Protein AF-A0A9D2CYJ9-F1 (afdb_monomer)

pLDDT: mean 81.76, std 10.88, range [33.53, 93.81]

Secondary structure (DSSP, 8-state):
--------S-HHHHHHHHHHHHHHHHHHHHHHHHHHHHHS-HHHHHHHHHHHHHHHHHHHHHHHHHHHHHHHHHHHHH-TT--EEEE-TTS-EEEESS-HHHHHHHHHHHHHSPPPPSS--HHHHHHHHHHHHHHHHHHHTT--EEEE-S--HHHHTT--SSEEEE-HHHHHHTHHHHHHSHHHHHSEEEE-S-----

Foldseek 3Di:
DPLPDADPDALVRVLVVLVVVLVVLLVVLVVVLVVCVVPHDPVSSVVSVVVSVVSNVVSVVVSVVSVCLNVVLLCLLPDVLQQEWEQDLQRKIKTWSDDPVLVLVLVVQLVVQDDADPDDDPVSVVVNVVSNVVSCCVRRVPTDMDIDGRGHLVSLLSRANHEYEYEPVSCVSCVCSCVVGNNVVRYNYDYDDDPPDD

Radius of gyration: 22.7 Å; Cα contacts (8 Å, |Δi|>4): 222; chains: 1; bounding box: 61×43×62 Å

Structure (mmCIF, N/CA/C/O backbone):
data_AF-A0A9D2CYJ9-F1
#
_entry.id   AF-A0A9D2CYJ9-F1
#
loop_
_atom_site.group_PDB
_atom_site.id
_atom_site.type_symbol
_atom_site.label_atom_id
_atom_site.label_alt_id
_atom_site.label_comp_id
_atom_site.label_asym_id
_atom_site.label_entity_id
_atom_site.label_seq_id
_atom_site.pdbx_PDB_ins_code
_atom_site.Cartn_x
_atom_site.Cartn_y
_atom_site.Cartn_z
_atom_site.occupancy
_atom_site.B_iso_or_equiv
_atom_site.auth_seq_id
_atom_site.auth_comp_id
_atom_site.auth_asym_id
_atom_site.auth_atom_id
_atom_site.pdbx_PDB_model_num
ATOM 1 N N . MET A 1 1 ? -20.423 12.978 -2.085 1.00 38.59 1 MET A N 1
ATOM 2 C CA . MET A 1 1 ? -19.357 11.951 -2.107 1.00 38.59 1 MET A CA 1
ATOM 3 C C . MET A 1 1 ? -19.210 11.429 -3.527 1.00 38.59 1 MET A C 1
ATOM 5 O O . MET A 1 1 ? -20.099 10.743 -4.011 1.00 38.59 1 MET A O 1
ATOM 9 N N . THR A 1 2 ? -18.149 11.803 -4.238 1.00 40.62 2 THR A N 1
ATOM 10 C CA . THR A 1 2 ? -17.848 11.219 -5.552 1.00 40.62 2 THR A CA 1
ATOM 11 C C . THR A 1 2 ? -17.360 9.793 -5.337 1.00 40.62 2 THR A C 1
ATOM 13 O O . THR A 1 2 ? -16.316 9.612 -4.714 1.00 40.62 2 THR A O 1
ATOM 16 N N . ALA A 1 3 ? -18.105 8.793 -5.816 1.00 45.94 3 ALA A N 1
ATOM 17 C CA . ALA A 1 3 ? -17.636 7.412 -5.850 1.00 45.94 3 ALA A CA 1
ATOM 18 C C . ALA A 1 3 ? -16.268 7.390 -6.548 1.00 45.94 3 ALA A C 1
ATOM 20 O O . ALA A 1 3 ? -16.167 7.689 -7.742 1.00 45.94 3 ALA A O 1
ATOM 21 N N . ALA A 1 4 ? -15.203 7.140 -5.785 1.00 55.19 4 ALA A N 1
ATOM 22 C CA . ALA A 1 4 ? -13.858 7.125 -6.328 1.00 55.19 4 ALA A CA 1
ATOM 23 C C . ALA A 1 4 ? -13.798 6.070 -7.436 1.00 55.19 4 ALA A C 1
ATOM 25 O O . ALA A 1 4 ? -14.285 4.948 -7.282 1.00 55.19 4 ALA A O 1
ATOM 26 N N . LYS A 1 5 ? -13.229 6.447 -8.585 1.00 59.53 5 LYS A N 1
ATOM 27 C CA . LYS A 1 5 ? -13.109 5.564 -9.745 1.00 59.53 5 LYS A CA 1
ATOM 28 C C . LYS A 1 5 ? -12.318 4.324 -9.330 1.00 59.53 5 LYS A C 1
ATOM 30 O O . LYS A 1 5 ? -11.107 4.402 -9.134 1.00 59.53 5 LYS A O 1
ATOM 35 N N . GLN A 1 6 ? -13.007 3.193 -9.190 1.00 64.25 6 GLN A N 1
ATOM 36 C CA . GLN A 1 6 ? -12.377 1.930 -8.821 1.00 64.25 6 GLN A CA 1
ATOM 37 C C . GLN A 1 6 ? -11.256 1.605 -9.806 1.00 64.25 6 GLN A C 1
ATOM 39 O O . GLN A 1 6 ? -11.443 1.653 -11.030 1.00 64.25 6 GLN A O 1
ATOM 44 N N . LYS A 1 7 ? -10.083 1.250 -9.275 1.00 68.00 7 LYS A N 1
ATOM 45 C CA . LYS A 1 7 ? -8.999 0.755 -10.116 1.00 68.00 7 LYS A CA 1
ATOM 46 C C . LYS A 1 7 ? -9.423 -0.559 -10.761 1.00 68.00 7 LYS A C 1
ATOM 48 O O . LYS A 1 7 ? -9.825 -1.500 -10.082 1.00 68.00 7 LYS A O 1
ATOM 53 N N . LYS A 1 8 ? -9.313 -0.610 -12.089 1.00 69.38 8 LYS A N 1
ATOM 54 C CA . LYS A 1 8 ? -9.651 -1.790 -12.897 1.00 69.38 8 LYS A CA 1
ATOM 55 C C . LYS A 1 8 ? -8.496 -2.789 -13.003 1.00 69.38 8 LYS A C 1
ATOM 57 O O . LYS A 1 8 ? -8.730 -3.963 -13.278 1.00 69.38 8 LYS A O 1
ATOM 62 N N . HIS A 1 9 ? -7.265 -2.330 -12.792 1.00 77.00 9 HIS A N 1
ATOM 63 C CA . HIS A 1 9 ? -6.052 -3.114 -12.996 1.00 77.00 9 HIS A CA 1
ATOM 64 C C . HIS A 1 9 ? -5.444 -3.553 -11.663 1.00 77.00 9 HIS A C 1
ATOM 66 O O . HIS A 1 9 ? -5.452 -2.795 -10.697 1.00 77.00 9 HIS A O 1
ATOM 72 N N . THR A 1 10 ? -4.929 -4.784 -11.622 1.00 80.38 10 THR A N 1
ATOM 73 C CA . THR A 1 10 ? -4.190 -5.311 -10.468 1.00 80.38 10 THR A CA 1
ATOM 74 C C . THR A 1 10 ? -2.796 -4.722 -10.388 1.00 80.38 10 THR A C 1
ATOM 76 O O . THR A 1 10 ? -2.196 -4.435 -11.422 1.00 80.38 10 THR A O 1
ATOM 79 N N . LEU A 1 11 ? -2.217 -4.668 -9.189 1.00 80.00 11 LEU A N 1
ATOM 80 C CA . LEU A 1 11 ? -0.802 -4.334 -9.002 1.00 80.00 11 LEU A CA 1
ATOM 81 C C . LEU A 1 11 ? 0.113 -5.263 -9.819 1.00 80.00 11 LEU A C 1
ATOM 83 O O . LEU A 1 11 ? 1.134 -4.824 -10.341 1.00 80.00 11 LEU A O 1
ATOM 87 N N . ARG A 1 12 ? -0.254 -6.545 -9.981 1.00 79.31 12 ARG A N 1
ATOM 88 C CA . ARG A 1 12 ? 0.440 -7.479 -10.893 1.00 79.31 12 ARG A CA 1
ATOM 89 C C . ARG A 1 12 ? 0.377 -7.033 -12.352 1.00 79.31 12 ARG A C 1
ATOM 91 O O . ARG A 1 12 ? 1.391 -7.109 -13.041 1.00 79.31 12 ARG A O 1
ATOM 98 N N . PHE A 1 13 ? -0.793 -6.604 -12.822 1.00 82.81 13 PHE A N 1
ATOM 99 C CA . PHE A 1 13 ? -0.952 -6.111 -14.185 1.00 82.81 13 PHE A CA 1
ATOM 100 C C . PHE A 1 13 ? -0.196 -4.798 -14.381 1.00 82.81 13 PHE A C 1
ATOM 102 O O . PHE A 1 13 ? 0.567 -4.694 -15.331 1.00 82.81 13 PHE A O 1
ATOM 109 N N . GLU A 1 14 ? -0.345 -3.838 -13.465 1.00 81.38 14 GLU A N 1
ATOM 110 C CA . GLU A 1 14 ? 0.368 -2.556 -13.496 1.00 81.38 14 GLU A CA 1
ATOM 111 C C . GLU A 1 14 ? 1.886 -2.784 -13.503 1.00 81.38 14 GLU A C 1
ATOM 113 O O . GLU A 1 14 ? 2.581 -2.227 -14.348 1.00 81.38 14 GLU A O 1
ATOM 118 N N . LYS A 1 15 ? 2.395 -3.701 -12.669 1.00 80.56 15 LYS A N 1
ATOM 119 C CA . LYS A 1 15 ? 3.803 -4.128 -12.688 1.00 80.56 15 LYS A CA 1
ATOM 120 C C . LYS A 1 15 ? 4.238 -4.616 -14.072 1.00 80.56 15 LYS A C 1
ATOM 122 O O . LYS A 1 15 ? 5.264 -4.175 -14.583 1.00 80.56 15 LYS A O 1
ATOM 127 N N . ASN A 1 16 ? 3.486 -5.541 -14.667 1.00 81.69 16 ASN A N 1
ATOM 128 C CA . ASN A 1 16 ? 3.846 -6.127 -15.958 1.00 81.69 16 ASN A CA 1
ATOM 129 C C . ASN A 1 16 ? 3.737 -5.099 -17.093 1.00 81.69 16 ASN A C 1
ATOM 131 O O . ASN A 1 16 ? 4.618 -5.044 -17.944 1.00 81.69 16 ASN A O 1
ATOM 135 N N . ALA A 1 17 ? 2.701 -4.259 -17.080 1.00 83.62 17 ALA A N 1
ATOM 136 C CA . ALA A 1 17 ? 2.483 -3.210 -18.068 1.00 83.62 17 ALA A CA 1
ATOM 137 C C . ALA A 1 17 ? 3.574 -2.134 -18.001 1.00 83.62 17 ALA A C 1
ATOM 139 O O . ALA A 1 17 ? 4.134 -1.781 -19.034 1.00 83.62 17 ALA A O 1
ATOM 140 N N . VAL A 1 18 ? 3.933 -1.663 -16.800 1.00 83.81 18 VAL A N 1
ATOM 141 C CA . VAL A 1 18 ? 5.036 -0.707 -16.608 1.00 83.81 18 VAL A CA 1
ATOM 142 C C . VAL A 1 18 ? 6.358 -1.332 -17.041 1.00 83.81 18 VAL A C 1
ATOM 144 O O . VAL A 1 18 ? 7.110 -0.699 -17.772 1.00 83.81 18 VAL A O 1
ATOM 147 N N . SER A 1 19 ? 6.629 -2.587 -16.669 1.00 81.38 19 SER A N 1
ATOM 148 C CA . SER A 1 19 ? 7.846 -3.284 -17.101 1.00 81.38 19 SER A CA 1
ATOM 149 C C . SER A 1 19 ? 7.924 -3.426 -18.625 1.00 81.38 19 SER A C 1
ATOM 151 O O . SER A 1 19 ? 8.988 -3.203 -19.199 1.00 81.38 19 SER A O 1
ATOM 153 N N . ALA A 1 20 ? 6.816 -3.777 -19.282 1.00 85.19 20 ALA A N 1
ATOM 154 C CA . ALA A 1 20 ? 6.749 -3.903 -20.735 1.00 85.19 20 ALA A CA 1
ATOM 155 C C . ALA A 1 20 ? 6.905 -2.545 -21.433 1.00 85.19 20 ALA A C 1
ATOM 157 O O . ALA A 1 20 ? 7.635 -2.436 -22.414 1.00 85.19 20 ALA A O 1
ATOM 158 N N . LEU A 1 21 ? 6.270 -1.498 -20.899 1.00 85.94 21 LEU A N 1
ATOM 159 C CA . LEU A 1 21 ? 6.387 -0.139 -21.420 1.00 85.94 21 LEU A CA 1
ATOM 160 C C . LEU A 1 21 ? 7.815 0.389 -21.275 1.00 85.94 21 LEU A C 1
ATOM 162 O O . LEU A 1 21 ? 8.348 0.957 -22.223 1.00 85.94 21 LEU A O 1
ATOM 166 N N . CYS A 1 22 ? 8.467 0.142 -20.136 1.00 84.50 22 CYS A N 1
ATOM 167 C CA . CYS A 1 22 ? 9.884 0.441 -19.976 1.00 84.50 22 CYS A CA 1
ATOM 168 C C . CYS A 1 22 ? 10.706 -0.309 -21.029 1.00 84.50 22 CYS A C 1
ATOM 170 O O . CYS A 1 22 ? 11.434 0.341 -21.768 1.00 84.50 22 CYS A O 1
ATOM 172 N N . ALA A 1 23 ? 10.541 -1.628 -21.176 1.00 82.81 23 ALA A N 1
ATOM 173 C CA . ALA A 1 23 ? 11.276 -2.412 -22.174 1.00 82.81 23 ALA A CA 1
ATOM 174 C C . ALA A 1 23 ? 11.101 -1.878 -23.610 1.00 82.81 23 ALA A C 1
ATOM 176 O O . ALA A 1 23 ? 12.073 -1.789 -24.357 1.00 82.81 23 ALA A O 1
ATOM 177 N N . LEU A 1 24 ? 9.890 -1.455 -23.979 1.00 87.50 24 LEU A N 1
ATOM 178 C CA . LEU A 1 24 ? 9.625 -0.833 -25.277 1.00 87.50 24 LEU A CA 1
ATOM 179 C C . LEU A 1 24 ? 10.382 0.493 -25.443 1.00 87.50 24 LEU A C 1
ATOM 181 O O . LEU A 1 24 ? 11.020 0.713 -26.470 1.00 87.50 24 LEU A O 1
ATOM 185 N N . VAL A 1 25 ? 10.351 1.360 -24.426 1.00 85.06 25 VAL A N 1
ATOM 186 C CA . VAL A 1 25 ? 11.102 2.625 -24.425 1.00 85.06 25 VAL A CA 1
ATOM 187 C C . VAL A 1 25 ? 12.605 2.358 -24.544 1.00 85.06 25 VAL A C 1
ATOM 189 O O . VAL A 1 25 ? 13.271 3.000 -25.353 1.00 85.06 25 VAL A O 1
ATOM 192 N N . PHE A 1 26 ? 13.129 1.366 -23.818 1.00 82.25 26 PHE A N 1
ATOM 193 C CA . PHE A 1 26 ? 14.522 0.927 -23.935 1.00 82.25 26 PHE A CA 1
ATOM 194 C C . PHE A 1 26 ? 14.887 0.567 -25.381 1.00 82.25 26 PHE A C 1
ATOM 196 O O . PHE A 1 26 ? 15.901 1.045 -25.886 1.00 82.25 26 PHE A O 1
ATOM 203 N N . LEU A 1 27 ? 14.055 -0.228 -26.063 1.00 84.94 27 LEU A N 1
ATOM 204 C CA . LEU A 1 27 ? 14.299 -0.637 -27.451 1.00 84.94 27 LEU A CA 1
ATOM 205 C C . LEU A 1 27 ? 14.300 0.552 -28.420 1.00 84.94 27 LEU A C 1
ATOM 207 O O . LEU A 1 27 ? 15.175 0.634 -29.281 1.00 84.94 27 LEU A O 1
ATOM 211 N N . ILE A 1 28 ? 13.363 1.490 -28.258 1.00 85.44 28 ILE A N 1
ATOM 212 C CA . ILE A 1 28 ? 13.275 2.687 -29.107 1.00 85.44 28 ILE A CA 1
ATOM 213 C C . ILE A 1 28 ? 14.529 3.553 -28.948 1.00 85.44 28 ILE A C 1
ATOM 215 O O . ILE A 1 28 ? 15.138 3.937 -29.945 1.00 85.44 28 ILE A O 1
ATOM 219 N N . PHE A 1 29 ? 14.950 3.834 -27.711 1.00 81.38 29 PHE A N 1
ATOM 220 C CA . PHE A 1 29 ? 16.126 4.673 -27.463 1.00 81.38 29 PHE A CA 1
ATOM 221 C C . PHE A 1 29 ? 17.440 3.977 -27.822 1.00 81.38 29 PHE A C 1
ATOM 223 O O . PHE A 1 29 ? 18.350 4.638 -28.316 1.00 81.38 29 PHE A O 1
ATOM 230 N N . ALA A 1 30 ? 17.536 2.657 -27.649 1.00 78.75 30 ALA A N 1
ATOM 231 C CA . ALA A 1 30 ? 18.678 1.887 -28.132 1.00 78.75 30 ALA A CA 1
ATOM 232 C C . ALA A 1 30 ? 18.789 1.958 -29.666 1.00 78.75 30 ALA A C 1
ATOM 234 O O . ALA A 1 30 ? 19.865 2.241 -30.190 1.00 78.75 30 ALA A O 1
ATOM 235 N N . GLY A 1 31 ? 17.673 1.789 -30.386 1.00 79.44 31 GLY A N 1
ATOM 236 C CA . GLY A 1 31 ? 17.633 1.940 -31.843 1.00 79.44 31 GLY A CA 1
ATOM 237 C C . GLY A 1 31 ? 17.981 3.359 -32.304 1.00 79.44 31 GLY A C 1
ATOM 238 O O . GLY A 1 31 ? 18.799 3.533 -33.206 1.00 79.44 31 GLY A O 1
ATOM 239 N N . ALA A 1 32 ? 17.423 4.377 -31.642 1.00 79.19 32 ALA A N 1
ATOM 240 C CA . ALA A 1 32 ? 17.705 5.782 -31.938 1.00 79.19 32 ALA A CA 1
ATOM 241 C C . ALA A 1 32 ? 19.171 6.157 -31.672 1.00 79.19 32 ALA A C 1
ATOM 243 O O . ALA A 1 32 ? 19.759 6.905 -32.451 1.00 79.19 32 ALA A O 1
ATOM 244 N N . ALA A 1 33 ? 19.782 5.617 -30.614 1.00 74.81 33 ALA A N 1
ATOM 245 C CA . ALA A 1 33 ? 21.195 5.830 -30.324 1.00 74.81 33 ALA A CA 1
ATOM 246 C C . ALA A 1 33 ? 22.086 5.224 -31.421 1.00 74.81 33 ALA A C 1
ATOM 248 O O . ALA A 1 33 ? 22.957 5.918 -31.940 1.00 74.81 33 ALA A O 1
ATOM 249 N N . VAL A 1 34 ? 21.842 3.975 -31.834 1.00 79.62 34 VAL A N 1
ATOM 250 C CA . VAL A 1 34 ? 22.619 3.326 -32.909 1.00 79.62 34 VAL A CA 1
ATOM 251 C C . VAL A 1 34 ? 22.470 4.078 -34.234 1.00 79.62 34 VAL A C 1
ATOM 253 O O . VAL A 1 34 ? 23.468 4.367 -34.891 1.00 79.62 34 VAL A O 1
ATOM 256 N N . ALA A 1 35 ? 21.246 4.468 -34.602 1.00 78.12 35 ALA A N 1
ATOM 257 C CA . ALA A 1 35 ? 21.004 5.267 -35.802 1.00 78.12 35 ALA A CA 1
ATOM 258 C C . ALA A 1 35 ? 21.675 6.652 -35.727 1.00 78.12 35 ALA A C 1
ATOM 260 O O . ALA A 1 35 ? 22.255 7.109 -36.709 1.00 78.12 35 ALA A O 1
ATOM 261 N N . GLY A 1 36 ? 21.647 7.299 -34.558 1.00 71.88 36 GLY A N 1
ATOM 262 C CA . GLY A 1 36 ? 22.282 8.597 -34.330 1.00 71.88 36 GLY A CA 1
ATOM 263 C C . GLY A 1 36 ? 23.801 8.559 -34.500 1.00 71.88 36 GLY A C 1
ATOM 264 O O . GLY A 1 36 ? 24.361 9.464 -35.107 1.00 71.88 36 GLY A O 1
ATOM 265 N N . TRP A 1 37 ? 24.465 7.495 -34.041 1.00 75.06 37 TRP A N 1
ATOM 266 C CA . TRP A 1 37 ? 25.908 7.317 -34.251 1.00 75.06 37 TRP A CA 1
ATOM 267 C C . TRP A 1 37 ? 26.278 6.973 -35.696 1.00 75.06 37 TRP A C 1
ATOM 269 O O . TRP A 1 37 ? 27.367 7.326 -36.137 1.00 75.06 37 TRP A O 1
ATOM 279 N N . LEU A 1 38 ? 25.388 6.306 -36.435 1.00 77.06 38 LEU A N 1
ATOM 280 C CA . LEU A 1 38 ? 25.619 5.957 -37.839 1.00 77.06 38 LEU A CA 1
ATOM 281 C C . LEU A 1 38 ? 25.339 7.117 -38.808 1.00 77.06 38 LEU A C 1
ATOM 283 O O . LEU A 1 38 ? 25.929 7.150 -39.884 1.00 77.06 38 LEU A O 1
ATOM 287 N N . ALA A 1 39 ? 24.444 8.045 -38.455 1.00 73.00 39 ALA A N 1
ATOM 288 C CA . ALA A 1 39 ? 23.927 9.050 -39.387 1.00 73.00 39 ALA A CA 1
ATOM 289 C C . ALA A 1 39 ? 24.209 10.514 -39.004 1.00 73.00 39 ALA A C 1
ATOM 291 O O . ALA A 1 39 ? 24.002 11.390 -39.845 1.00 73.00 39 ALA A O 1
ATOM 292 N N . ALA A 1 40 ? 24.647 10.816 -37.774 1.00 67.88 40 ALA A N 1
ATOM 293 C CA . ALA A 1 40 ? 24.781 12.196 -37.300 1.00 67.88 40 ALA A CA 1
ATOM 294 C C . ALA A 1 40 ? 26.228 12.593 -36.928 1.00 67.88 40 ALA A C 1
ATOM 296 O O . ALA A 1 40 ? 27.016 11.758 -36.483 1.00 67.88 40 ALA A O 1
ATOM 297 N N . PRO A 1 41 ? 26.583 13.889 -37.045 1.00 72.38 41 PRO A N 1
ATOM 298 C CA . PRO A 1 41 ? 27.837 14.440 -36.532 1.00 72.38 41 PRO A CA 1
ATOM 299 C C . PRO A 1 41 ? 28.018 14.180 -35.030 1.00 72.38 41 PRO A C 1
ATOM 301 O O . PRO A 1 41 ? 27.054 14.220 -34.261 1.00 72.38 41 PRO A O 1
ATOM 304 N N . PHE A 1 42 ? 29.272 14.010 -34.601 1.00 70.81 42 PHE A N 1
ATOM 305 C CA . PHE A 1 42 ? 29.661 13.646 -33.229 1.00 70.81 42 PHE A CA 1
ATOM 306 C C . PHE A 1 42 ? 28.921 14.400 -32.094 1.00 70.81 42 PHE A C 1
ATOM 308 O O . PHE A 1 42 ? 28.480 13.739 -31.152 1.00 70.81 42 PHE A O 1
ATOM 315 N N . PRO A 1 43 ? 28.687 15.732 -32.156 1.00 72.75 43 PRO A N 1
ATOM 316 C CA . PRO A 1 43 ? 27.972 16.448 -31.093 1.00 72.75 43 PRO A CA 1
ATOM 317 C C . PRO A 1 43 ? 26.507 16.015 -30.942 1.00 72.75 43 PRO A C 1
ATOM 319 O O . PRO A 1 43 ? 25.991 15.942 -29.831 1.00 72.75 43 PRO A O 1
ATOM 322 N N . ILE A 1 44 ? 25.835 15.698 -32.052 1.00 73.50 44 ILE A N 1
ATOM 323 C CA . ILE A 1 44 ? 24.428 15.275 -32.059 1.00 73.50 44 ILE A CA 1
ATOM 324 C C . ILE A 1 44 ? 24.319 13.836 -31.543 1.00 73.50 44 ILE A C 1
ATOM 326 O O . ILE A 1 44 ? 23.446 13.543 -30.724 1.00 73.50 44 ILE A O 1
ATOM 330 N N . GLY A 1 45 ? 25.250 12.961 -31.942 1.00 70.50 45 GLY A N 1
ATOM 331 C CA . GLY A 1 45 ? 25.347 11.596 -31.415 1.00 70.50 45 GLY A CA 1
ATOM 332 C C . GLY A 1 45 ? 25.554 11.558 -29.895 1.00 70.50 45 GLY A C 1
ATOM 333 O O . GLY A 1 45 ? 24.882 10.791 -29.207 1.00 70.50 45 GLY A O 1
ATOM 334 N N . ALA A 1 46 ? 26.410 12.438 -29.360 1.00 75.06 46 ALA A N 1
ATOM 335 C CA . ALA A 1 46 ? 26.678 12.551 -27.924 1.00 75.06 46 ALA A CA 1
ATOM 336 C C . ALA A 1 46 ? 25.472 13.067 -27.110 1.00 75.06 46 ALA A C 1
ATOM 338 O O . ALA A 1 46 ? 25.212 12.592 -26.003 1.00 75.06 46 ALA A O 1
ATOM 339 N N . VAL A 1 47 ? 24.704 14.021 -27.649 1.00 80.50 47 VAL A N 1
ATOM 340 C CA . VAL A 1 47 ? 23.473 14.499 -26.994 1.00 80.50 47 VAL A CA 1
ATOM 341 C C . VAL A 1 47 ? 22.402 13.403 -26.994 1.00 80.50 47 VAL A C 1
ATOM 343 O O . VAL A 1 47 ? 21.770 13.166 -25.963 1.00 80.50 47 VAL A O 1
ATOM 346 N N . LEU A 1 48 ? 22.229 12.686 -28.110 1.00 77.62 48 LEU A N 1
ATOM 347 C CA . LEU A 1 48 ? 21.259 11.590 -28.214 1.00 77.62 48 LEU A CA 1
ATOM 348 C C . LEU A 1 48 ? 21.576 10.436 -27.256 1.00 77.62 48 LEU A C 1
ATOM 350 O O . LEU A 1 48 ? 20.657 9.897 -26.638 1.00 77.62 48 LEU A O 1
ATOM 354 N N . THR A 1 49 ? 22.851 10.085 -27.067 1.00 80.62 49 THR A N 1
ATOM 355 C CA . THR A 1 49 ? 23.231 9.081 -26.061 1.00 80.62 49 THR A CA 1
ATOM 356 C C . THR A 1 49 ? 23.023 9.561 -24.636 1.00 80.62 49 THR A C 1
ATOM 358 O O . THR A 1 49 ? 22.569 8.768 -23.814 1.00 80.62 49 THR A O 1
ATOM 361 N N . GLY A 1 50 ? 23.290 10.834 -24.335 1.00 82.19 50 GLY A N 1
ATOM 362 C CA . GLY A 1 50 ? 22.999 11.412 -23.020 1.00 82.19 50 GLY A CA 1
ATOM 363 C C . GLY A 1 50 ? 21.508 11.351 -22.673 1.00 82.19 50 GLY A C 1
ATOM 364 O O . GLY A 1 50 ? 21.135 10.886 -21.593 1.00 82.19 50 GLY A O 1
ATOM 365 N N . VAL A 1 51 ? 20.643 11.743 -23.615 1.00 84.81 51 VAL A N 1
ATOM 366 C CA . VAL A 1 51 ? 19.181 11.659 -23.453 1.00 84.81 51 VAL A CA 1
ATOM 367 C C . VAL A 1 51 ? 18.728 10.207 -23.320 1.00 84.81 51 VAL A C 1
ATOM 369 O O . VAL A 1 51 ? 17.961 9.895 -22.409 1.00 84.81 51 VAL A O 1
ATOM 372 N N . ALA A 1 52 ? 19.230 9.306 -24.171 1.00 82.75 52 ALA A N 1
ATOM 373 C CA . ALA A 1 52 ? 18.920 7.884 -24.077 1.00 82.75 52 ALA A CA 1
ATOM 374 C C . ALA A 1 52 ? 19.298 7.334 -22.695 1.00 82.75 52 ALA A C 1
ATOM 376 O O . ALA A 1 52 ? 18.438 6.785 -22.013 1.00 82.75 52 ALA A O 1
ATOM 377 N N . ALA A 1 53 ? 20.532 7.557 -22.233 1.00 83.56 53 ALA A N 1
ATOM 378 C CA . ALA A 1 53 ? 21.012 7.088 -20.933 1.00 83.56 53 ALA A CA 1
ATOM 379 C C . ALA A 1 53 ? 20.157 7.602 -19.762 1.00 83.56 53 ALA A C 1
ATOM 381 O O . ALA A 1 53 ? 19.823 6.828 -18.862 1.00 83.56 53 ALA A O 1
ATOM 382 N N . PHE A 1 54 ? 19.747 8.874 -19.790 1.00 87.31 54 PHE A N 1
ATOM 383 C CA . PHE A 1 54 ? 18.845 9.429 -18.780 1.00 87.31 54 PHE A CA 1
ATOM 384 C C . PHE A 1 54 ? 17.481 8.727 -18.781 1.00 87.31 54 PHE A C 1
ATOM 386 O O . PHE A 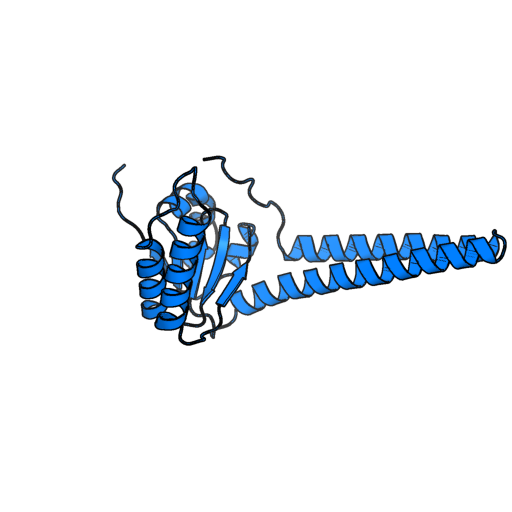1 54 ? 16.993 8.319 -17.725 1.00 87.31 54 PHE A O 1
ATOM 393 N N . VAL A 1 55 ? 16.880 8.537 -19.960 1.00 86.31 55 VAL A N 1
ATOM 394 C CA . VAL A 1 55 ? 15.588 7.851 -20.091 1.00 86.31 55 VAL A CA 1
ATOM 395 C C . VAL A 1 55 ? 15.692 6.394 -19.636 1.00 86.31 55 VAL A C 1
ATOM 397 O O . VAL A 1 55 ? 14.802 5.914 -18.929 1.00 86.31 55 VAL A O 1
ATOM 400 N N . LEU A 1 56 ? 16.786 5.702 -19.964 1.00 84.88 56 LEU A N 1
ATOM 401 C CA . LEU A 1 56 ? 17.044 4.337 -19.504 1.00 84.88 56 LEU A CA 1
ATOM 402 C C . LEU A 1 56 ? 17.132 4.272 -17.975 1.00 84.88 56 LEU A C 1
ATOM 404 O O . LEU A 1 56 ? 16.460 3.457 -17.345 1.00 84.88 56 LEU A O 1
ATOM 408 N N . LEU A 1 57 ? 17.907 5.163 -17.357 1.00 87.69 57 LEU A N 1
ATOM 409 C CA . LEU A 1 57 ? 18.039 5.204 -15.902 1.00 87.69 57 LEU A CA 1
ATOM 410 C C . LEU A 1 57 ? 16.695 5.506 -15.226 1.00 87.69 57 LEU A C 1
ATOM 412 O O . LEU A 1 57 ? 16.298 4.820 -14.284 1.00 87.69 57 LEU A O 1
ATOM 416 N N . PHE A 1 58 ? 15.969 6.503 -15.728 1.00 86.62 58 PHE A N 1
ATOM 417 C CA . PHE A 1 58 ? 14.683 6.907 -15.169 1.00 86.62 58 PHE A CA 1
ATOM 418 C C . PHE A 1 58 ? 13.635 5.789 -15.273 1.00 86.62 58 PHE A C 1
ATOM 420 O O . PHE A 1 58 ? 12.963 5.464 -14.291 1.00 86.62 58 PHE A O 1
ATOM 427 N N . THR A 1 59 ? 13.531 5.138 -16.433 1.00 85.56 59 THR A N 1
ATOM 428 C CA . THR A 1 59 ? 12.603 4.014 -16.640 1.00 85.56 59 THR A CA 1
ATOM 429 C C . THR A 1 59 ? 12.999 2.771 -15.835 1.00 85.56 59 THR A C 1
ATOM 431 O O . THR A 1 59 ? 12.122 2.088 -15.295 1.00 85.56 59 THR A O 1
ATOM 434 N N . ALA A 1 60 ? 14.295 2.503 -15.653 1.00 80.81 60 ALA A N 1
ATOM 435 C CA . ALA A 1 60 ? 14.773 1.463 -14.741 1.00 80.81 60 ALA A CA 1
ATOM 436 C C . ALA A 1 60 ? 14.360 1.747 -13.286 1.00 80.81 60 ALA A C 1
ATOM 438 O O . ALA A 1 60 ? 13.814 0.872 -12.613 1.00 80.81 60 ALA A O 1
ATOM 439 N N . ILE A 1 61 ? 14.542 2.980 -12.803 1.00 87.88 61 ILE A N 1
ATOM 440 C CA . ILE A 1 61 ? 14.140 3.364 -11.441 1.00 87.88 61 ILE A CA 1
ATOM 441 C C . ILE A 1 61 ? 12.625 3.223 -11.262 1.00 87.88 61 ILE A C 1
ATOM 443 O O . ILE A 1 61 ? 12.177 2.657 -10.259 1.00 87.88 61 ILE A O 1
ATOM 447 N N . LEU A 1 62 ? 11.832 3.694 -12.230 1.00 84.00 62 LEU A N 1
ATOM 448 C CA . LEU A 1 62 ? 10.373 3.588 -12.182 1.00 84.00 62 LEU A CA 1
ATOM 449 C C . LEU A 1 62 ? 9.900 2.132 -12.162 1.00 84.00 62 LEU A C 1
ATOM 451 O O . LEU A 1 62 ? 9.089 1.768 -11.307 1.00 84.00 62 LEU A O 1
ATOM 455 N N . SER A 1 63 ? 10.422 1.289 -13.057 1.00 80.25 63 SER A N 1
ATOM 456 C CA . SER A 1 63 ? 10.040 -0.127 -13.129 1.00 80.25 63 SER A CA 1
ATOM 457 C C . SER A 1 63 ? 10.419 -0.887 -11.859 1.00 80.25 63 SER A C 1
ATOM 459 O O . SER A 1 63 ? 9.568 -1.564 -11.279 1.00 80.25 63 SER A O 1
ATOM 461 N N . VAL A 1 64 ? 11.646 -0.723 -11.353 1.00 84.25 64 VAL A N 1
ATOM 462 C CA . VAL A 1 64 ? 12.096 -1.368 -10.107 1.00 84.25 64 VAL A CA 1
ATOM 463 C C . VAL A 1 64 ? 11.267 -0.902 -8.912 1.00 84.25 64 VAL A C 1
ATOM 465 O O . VAL A 1 64 ? 10.888 -1.720 -8.070 1.00 84.25 64 VAL A O 1
ATOM 468 N N . SER A 1 65 ? 10.946 0.391 -8.839 1.00 84.06 65 SER A N 1
ATOM 469 C CA . SER A 1 65 ? 10.111 0.940 -7.766 1.00 84.06 65 SER A CA 1
ATOM 470 C C . SER A 1 65 ? 8.708 0.336 -7.787 1.00 84.06 65 SER A C 1
ATOM 472 O O . SER A 1 65 ? 8.215 -0.091 -6.742 1.00 84.06 65 SER A O 1
ATOM 474 N N . TRP A 1 66 ? 8.101 0.200 -8.969 1.00 80.25 66 TRP A N 1
ATOM 475 C CA . TRP A 1 66 ? 6.793 -0.438 -9.135 1.00 80.25 66 TRP A CA 1
ATOM 476 C C . TRP A 1 66 ? 6.807 -1.934 -8.809 1.00 80.25 66 TRP A C 1
ATOM 478 O O . TRP A 1 66 ? 5.918 -2.427 -8.110 1.00 80.25 66 TRP A O 1
ATOM 488 N N . ILE A 1 67 ? 7.837 -2.657 -9.258 1.00 81.88 67 ILE A N 1
ATOM 489 C CA . ILE A 1 67 ? 8.029 -4.079 -8.942 1.00 81.88 67 ILE A CA 1
ATOM 490 C C . ILE A 1 67 ? 8.151 -4.274 -7.431 1.00 81.88 67 ILE A C 1
ATOM 492 O O . ILE A 1 67 ? 7.481 -5.145 -6.870 1.00 81.88 67 ILE A O 1
ATOM 496 N N . ARG A 1 68 ? 8.959 -3.446 -6.761 1.00 85.75 68 ARG A N 1
ATOM 497 C CA . ARG A 1 68 ? 9.112 -3.485 -5.302 1.00 85.75 68 ARG A CA 1
ATOM 498 C C . ARG A 1 68 ? 7.817 -3.119 -4.589 1.00 85.75 68 ARG A C 1
ATOM 500 O O . ARG A 1 68 ? 7.475 -3.788 -3.621 1.00 85.75 68 ARG A O 1
ATOM 507 N N . TYR A 1 69 ? 7.092 -2.106 -5.057 1.00 85.69 69 TYR A N 1
ATOM 508 C CA . TYR A 1 69 ? 5.815 -1.697 -4.471 1.00 85.69 69 TYR A CA 1
ATOM 509 C C . TYR A 1 69 ? 4.787 -2.836 -4.514 1.00 85.69 69 TYR A C 1
ATOM 511 O O . TYR A 1 69 ? 4.270 -3.237 -3.469 1.00 85.69 69 TYR A O 1
ATOM 519 N N . ALA A 1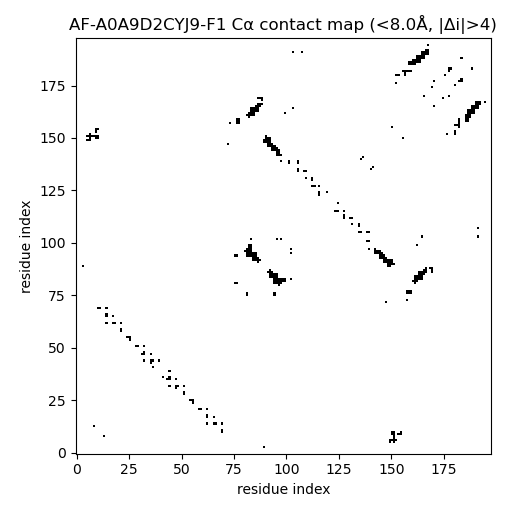 70 ? 4.571 -3.427 -5.695 1.00 85.31 70 ALA A N 1
ATOM 520 C CA . ALA A 1 70 ? 3.663 -4.559 -5.867 1.00 85.31 70 ALA A CA 1
ATOM 521 C C . ALA A 1 70 ? 4.130 -5.795 -5.081 1.00 85.31 70 ALA A C 1
ATOM 523 O O . ALA A 1 70 ? 3.329 -6.439 -4.408 1.00 85.31 70 ALA A O 1
ATOM 524 N N . GLY A 1 71 ? 5.427 -6.115 -5.126 1.00 85.56 71 GLY A N 1
ATOM 525 C CA . GLY A 1 71 ? 6.002 -7.245 -4.393 1.00 85.56 71 GLY A CA 1
ATOM 526 C C . GLY A 1 71 ? 5.818 -7.121 -2.881 1.00 85.56 71 GLY A C 1
ATOM 527 O O . GLY A 1 71 ? 5.367 -8.070 -2.244 1.00 85.56 71 GLY A O 1
ATOM 528 N N . ARG A 1 72 ? 6.084 -5.937 -2.315 1.00 89.62 72 ARG A N 1
ATOM 529 C CA . ARG A 1 72 ? 5.896 -5.665 -0.882 1.00 89.62 72 ARG A CA 1
ATOM 530 C C . ARG A 1 72 ? 4.436 -5.795 -0.457 1.00 89.62 72 ARG A C 1
ATOM 532 O O . ARG A 1 72 ? 4.189 -6.313 0.624 1.00 89.62 72 ARG A O 1
ATOM 539 N N . PHE A 1 73 ? 3.489 -5.384 -1.306 1.00 91.00 73 PHE A N 1
ATOM 540 C CA . PHE A 1 73 ? 2.066 -5.554 -1.006 1.00 91.00 73 PHE A CA 1
ATOM 541 C C . PHE A 1 73 ? 1.708 -7.032 -0.842 1.00 91.00 73 PHE A C 1
ATOM 543 O O . PHE A 1 73 ? 1.165 -7.421 0.187 1.00 91.00 73 PHE A O 1
ATOM 550 N N . TYR A 1 74 ? 2.038 -7.868 -1.833 1.00 89.06 74 TYR A N 1
ATOM 551 C CA . TYR A 1 74 ? 1.698 -9.292 -1.764 1.00 89.06 74 TYR A CA 1
ATOM 552 C C . TYR A 1 74 ? 2.476 -10.026 -0.669 1.00 89.06 74 TYR A C 1
ATOM 554 O O . TYR A 1 74 ? 1.938 -10.962 -0.086 1.00 89.06 74 TYR A O 1
ATOM 562 N N . ALA A 1 75 ? 3.701 -9.589 -0.363 1.00 88.88 75 ALA A N 1
ATOM 563 C CA . ALA A 1 75 ? 4.445 -10.093 0.784 1.00 88.88 75 ALA A CA 1
ATOM 564 C C . ALA A 1 75 ? 3.701 -9.776 2.090 1.00 88.88 75 ALA A C 1
ATOM 566 O O . ALA A 1 75 ? 3.371 -10.700 2.819 1.00 88.88 75 ALA A O 1
ATOM 567 N N . ALA A 1 76 ? 3.331 -8.515 2.338 1.00 88.75 76 ALA A N 1
ATOM 568 C CA . ALA A 1 76 ? 2.579 -8.124 3.536 1.00 88.75 76 ALA A CA 1
ATOM 569 C C . ALA A 1 76 ? 1.198 -8.806 3.628 1.00 88.75 76 ALA A C 1
ATOM 571 O O . ALA A 1 76 ? 0.754 -9.197 4.709 1.00 88.75 76 ALA A O 1
ATOM 572 N N . ALA A 1 77 ? 0.528 -9.005 2.488 1.00 88.56 77 ALA A N 1
ATOM 573 C CA . ALA A 1 77 ? -0.751 -9.706 2.421 1.00 88.56 77 ALA A CA 1
ATOM 574 C C . ALA A 1 77 ? -0.647 -11.187 2.834 1.00 88.56 77 ALA A C 1
ATOM 576 O O . ALA A 1 77 ? -1.594 -11.711 3.416 1.00 88.56 77 ALA A O 1
ATOM 577 N N . ALA A 1 78 ? 0.490 -11.841 2.581 1.00 88.00 78 ALA A N 1
ATOM 578 C CA . ALA A 1 78 ? 0.746 -13.230 2.971 1.00 88.00 78 ALA A CA 1
ATOM 579 C C . ALA A 1 78 ? 1.482 -13.369 4.319 1.00 88.00 78 ALA A C 1
ATOM 581 O O . ALA A 1 78 ? 1.468 -14.441 4.916 1.00 88.00 78 ALA A O 1
ATOM 582 N N . ASP A 1 79 ? 2.125 -12.305 4.799 1.00 89.19 79 ASP A N 1
ATOM 583 C CA . ASP A 1 79 ? 2.980 -12.328 5.985 1.00 89.19 79 ASP A CA 1
ATOM 584 C C . ASP A 1 79 ? 2.163 -12.425 7.283 1.00 89.19 79 ASP A C 1
ATOM 586 O O . ASP A 1 79 ? 1.261 -11.622 7.535 1.00 89.19 79 ASP A O 1
ATOM 590 N N . VAL A 1 80 ? 2.503 -13.404 8.121 1.00 87.19 80 VAL A N 1
ATOM 591 C CA . VAL A 1 80 ? 1.864 -13.669 9.419 1.00 87.19 80 VAL A CA 1
ATOM 592 C C . VAL A 1 80 ? 2.193 -12.574 10.440 1.00 87.19 80 VAL A C 1
ATOM 594 O O . VAL A 1 80 ? 1.381 -12.304 11.323 1.00 87.19 80 VAL A O 1
ATOM 597 N N . ASN A 1 81 ? 3.323 -11.875 10.280 1.00 89.25 81 ASN A N 1
ATOM 598 C CA . ASN A 1 81 ? 3.715 -10.760 11.150 1.00 89.25 81 ASN A CA 1
ATOM 599 C C . ASN A 1 81 ? 2.787 -9.546 11.025 1.00 89.25 81 ASN A C 1
ATOM 601 O O . ASN A 1 81 ? 2.790 -8.682 11.897 1.00 89.25 81 ASN A O 1
ATOM 605 N N . PHE A 1 82 ? 1.972 -9.490 9.969 1.00 90.38 82 PHE A N 1
ATOM 606 C CA . PHE A 1 82 ? 0.886 -8.527 9.816 1.00 90.38 82 PHE A CA 1
ATOM 607 C C . PHE A 1 82 ? -0.461 -9.235 10.011 1.00 90.38 82 PHE A C 1
ATOM 609 O O . PHE A 1 82 ? -1.153 -9.501 9.027 1.00 90.38 82 PHE A O 1
ATOM 616 N N . PRO A 1 83 ? -0.876 -9.569 11.244 1.00 89.81 83 PRO A N 1
ATOM 617 C CA . PRO A 1 83 ? -2.125 -10.303 11.480 1.00 89.81 83 PRO A CA 1
ATOM 618 C C . PRO A 1 83 ? -3.382 -9.467 11.177 1.00 89.81 83 PRO A C 1
ATOM 620 O O . PRO A 1 83 ? -4.489 -10.007 11.105 1.00 89.81 83 PRO A O 1
ATOM 623 N N . CYS A 1 84 ? -3.223 -8.155 10.984 1.00 91.38 84 CYS A N 1
ATOM 624 C CA . CYS A 1 84 ? -4.310 -7.191 10.894 1.00 91.38 84 CYS A CA 1
ATOM 625 C C . CYS A 1 84 ? -4.171 -6.286 9.667 1.00 91.38 84 CYS A C 1
ATOM 627 O O . CYS A 1 84 ? -3.069 -5.861 9.309 1.00 91.38 84 CYS A O 1
ATOM 629 N N . ALA A 1 85 ? -5.302 -5.938 9.056 1.00 91.62 85 ALA A N 1
ATOM 630 C CA . ALA A 1 85 ? -5.378 -4.949 7.986 1.00 91.62 85 ALA A CA 1
ATOM 631 C C . ALA A 1 85 ? -6.596 -4.036 8.182 1.00 91.62 85 ALA A C 1
ATOM 633 O O . ALA A 1 85 ? -7.655 -4.525 8.551 1.00 91.62 85 ALA A O 1
ATOM 634 N N . ALA A 1 86 ? -6.480 -2.735 7.919 1.00 89.25 86 ALA A N 1
ATOM 635 C CA . ALA A 1 86 ? -7.618 -1.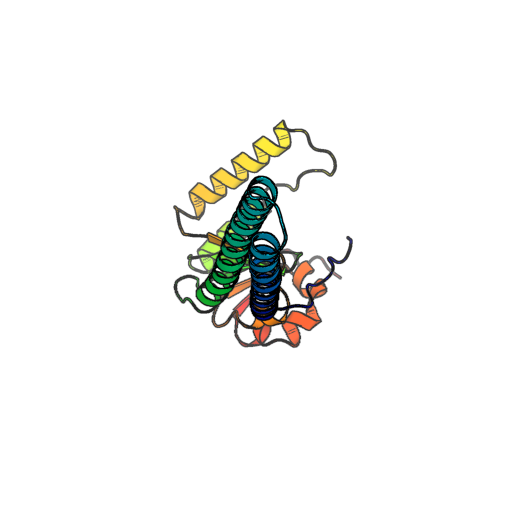816 7.874 1.00 89.25 86 ALA A CA 1
ATOM 636 C C . ALA A 1 86 ? -7.872 -1.334 6.450 1.00 89.25 86 ALA A C 1
ATOM 638 O O . ALA A 1 86 ? -6.930 -1.043 5.706 1.00 89.25 86 ALA A O 1
ATOM 639 N N . LEU A 1 87 ? -9.150 -1.232 6.097 1.00 87.44 87 LEU A N 1
ATOM 640 C CA . LEU A 1 87 ? -9.623 -0.752 4.807 1.00 87.44 87 LEU A CA 1
ATOM 641 C C . LEU A 1 87 ? -10.246 0.633 4.942 1.00 87.44 87 LEU A C 1
ATOM 643 O O . LEU A 1 87 ? -11.197 0.830 5.695 1.00 87.44 87 LEU A O 1
ATOM 647 N N . GLY A 1 88 ? -9.711 1.583 4.179 1.00 80.12 88 GLY A N 1
ATOM 648 C CA . GLY A 1 88 ? -10.251 2.939 4.078 1.00 80.12 88 GLY A CA 1
ATOM 649 C C . GLY A 1 88 ? -11.259 3.103 2.939 1.00 80.12 88 GLY A C 1
ATOM 650 O O . GLY A 1 88 ? -11.390 2.245 2.064 1.00 80.12 88 GLY A O 1
ATOM 651 N N . ASP A 1 89 ? -11.914 4.265 2.904 1.00 74.00 89 ASP A N 1
ATOM 652 C CA . ASP A 1 89 ? -13.044 4.580 2.010 1.00 74.00 89 ASP A CA 1
ATOM 653 C C . ASP A 1 89 ? -12.709 4.554 0.501 1.00 74.00 89 ASP A C 1
ATOM 655 O O . ASP A 1 89 ? -13.598 4.492 -0.346 1.00 74.00 89 ASP A O 1
ATOM 659 N N . ASN A 1 90 ? -11.422 4.533 0.143 1.00 74.75 90 ASN A N 1
ATOM 660 C CA . ASN A 1 90 ? -10.932 4.455 -1.239 1.00 74.75 90 ASN A CA 1
ATOM 661 C C . ASN A 1 90 ? -10.224 3.129 -1.551 1.00 74.75 90 ASN A C 1
ATOM 663 O O . ASN A 1 90 ? -9.303 3.110 -2.368 1.00 74.75 90 ASN A O 1
ATOM 667 N N . LEU A 1 91 ? -10.585 2.033 -0.873 1.00 77.38 91 LEU A N 1
ATOM 668 C CA . LEU A 1 91 ? -9.893 0.737 -0.993 1.00 77.38 91 LEU A CA 1
ATOM 669 C C . LEU A 1 91 ? -8.387 0.838 -0.683 1.00 77.38 91 LEU A C 1
ATOM 671 O O . LEU A 1 91 ? -7.566 0.091 -1.221 1.00 77.38 91 LEU A O 1
ATOM 675 N N . SER A 1 92 ? -8.006 1.797 0.163 1.00 85.25 92 SER A N 1
ATOM 676 C CA . SER A 1 92 ? -6.666 1.856 0.739 1.00 85.25 92 SER A CA 1
ATOM 677 C C . SER A 1 92 ? -6.537 0.782 1.810 1.00 85.25 92 SER A C 1
ATOM 679 O O . SER A 1 92 ? -7.455 0.618 2.612 1.00 85.25 92 SER A O 1
ATOM 681 N N . VAL A 1 93 ? -5.398 0.099 1.850 1.00 89.56 93 VAL A N 1
ATOM 682 C CA . VAL A 1 93 ? -5.100 -0.926 2.856 1.00 89.56 93 VAL A CA 1
ATOM 683 C C . VAL A 1 93 ? -3.971 -0.435 3.738 1.00 89.56 93 VAL A C 1
ATOM 685 O O . VAL A 1 93 ? -2.930 -0.019 3.232 1.00 89.56 93 VAL A O 1
ATOM 688 N N . VAL A 1 94 ? -4.147 -0.547 5.048 1.00 91.31 94 VAL A N 1
ATOM 689 C CA . VAL A 1 94 ? -3.066 -0.393 6.022 1.00 91.31 94 VAL A CA 1
ATOM 690 C C . VAL A 1 94 ? -2.864 -1.725 6.723 1.00 91.31 94 VAL A C 1
ATOM 692 O O . VAL A 1 94 ? -3.796 -2.236 7.332 1.00 91.31 94 VAL A O 1
ATOM 695 N N . PHE A 1 95 ? -1.668 -2.297 6.640 1.00 92.31 95 PHE A N 1
ATOM 696 C CA . PHE A 1 95 ? -1.284 -3.485 7.397 1.00 92.31 95 PHE A CA 1
ATOM 697 C C . PHE A 1 95 ? -0.698 -3.081 8.749 1.00 92.31 95 PHE A C 1
ATOM 699 O O . PHE A 1 95 ? 0.138 -2.175 8.818 1.00 92.31 95 PHE A O 1
ATOM 706 N N . TYR A 1 96 ? -1.113 -3.784 9.802 1.00 91.56 96 TYR A N 1
ATOM 707 C CA . TYR A 1 96 ? -0.673 -3.563 11.177 1.00 91.56 96 TYR A CA 1
ATOM 708 C C . TYR A 1 96 ? 0.062 -4.799 11.675 1.00 91.56 96 TYR A C 1
ATOM 710 O O . TYR A 1 96 ? -0.509 -5.893 11.705 1.00 91.56 96 TYR A O 1
ATOM 718 N N . ALA A 1 97 ? 1.307 -4.619 12.108 1.00 91.31 97 ALA A N 1
ATOM 719 C CA . ALA A 1 97 ? 2.058 -5.651 12.816 1.00 91.31 97 ALA A CA 1
ATOM 720 C C . ALA A 1 97 ? 1.725 -5.643 14.316 1.00 91.31 97 ALA A C 1
ATOM 722 O O . ALA A 1 97 ? 2.595 -5.495 15.171 1.00 91.31 97 ALA A O 1
ATOM 723 N N . LEU A 1 98 ? 0.431 -5.714 14.631 1.00 90.38 98 LEU A N 1
ATOM 724 C CA . LEU A 1 98 ? -0.102 -5.652 15.989 1.00 90.38 98 LEU A CA 1
ATOM 725 C C . LEU A 1 98 ? -1.247 -6.649 16.155 1.00 90.38 98 LEU A C 1
ATOM 727 O O . LEU A 1 98 ? -1.991 -6.865 15.194 1.00 90.38 98 LEU A O 1
ATOM 731 N N . PRO A 1 99 ? -1.456 -7.195 17.366 1.00 89.56 99 PRO A N 1
ATOM 732 C CA . PRO A 1 99 ? -2.632 -8.000 17.666 1.00 89.56 99 PRO A CA 1
ATOM 733 C C . PRO A 1 99 ? -3.943 -7.254 17.345 1.00 89.56 99 PRO A C 1
ATOM 735 O O . PRO A 1 99 ? -3.987 -6.027 17.496 1.00 89.56 99 PRO A O 1
ATOM 738 N N . PRO A 1 100 ? -5.021 -7.968 16.961 1.00 87.00 100 PRO A N 1
ATOM 739 C CA . PRO A 1 100 ? -6.303 -7.361 16.592 1.00 87.00 100 PRO A CA 1
ATOM 740 C C . PRO A 1 100 ? -6.852 -6.388 17.635 1.00 87.00 100 PRO A C 1
ATOM 742 O O . PRO A 1 100 ? -7.266 -5.293 17.281 1.00 87.00 100 PRO A O 1
ATOM 745 N N . GLU A 1 101 ? -6.769 -6.733 18.917 1.00 88.44 101 GLU A N 1
ATOM 746 C CA . GLU A 1 101 ? -7.282 -5.904 20.015 1.00 88.44 101 GLU A CA 1
ATOM 747 C C . GLU A 1 101 ? -6.575 -4.541 20.102 1.00 88.44 101 GLU A C 1
ATOM 749 O O . GLU A 1 101 ? -7.219 -3.500 20.242 1.00 88.44 101 GLU A O 1
ATOM 754 N N . LYS A 1 102 ? -5.243 -4.521 19.944 1.00 89.19 102 LYS A N 1
ATOM 755 C CA . LYS A 1 102 ? -4.457 -3.275 19.933 1.00 89.19 102 LYS A CA 1
ATOM 756 C C . LYS A 1 102 ? -4.735 -2.448 18.677 1.00 89.19 102 LYS A C 1
ATOM 758 O O . LYS A 1 102 ? -4.833 -1.223 18.757 1.00 89.19 102 LYS A O 1
ATOM 763 N N . ALA A 1 103 ? -4.873 -3.105 17.524 1.00 87.62 103 ALA A N 1
ATOM 764 C CA . ALA A 1 103 ? -5.200 -2.435 16.267 1.00 87.62 103 ALA A CA 1
ATOM 765 C C . ALA A 1 103 ? -6.601 -1.798 16.314 1.00 87.62 103 ALA A C 1
ATOM 767 O O . ALA A 1 103 ? -6.768 -0.652 15.899 1.00 87.62 103 ALA A O 1
ATOM 768 N N . GLU A 1 104 ? -7.584 -2.496 16.882 1.00 88.12 104 GLU A N 1
ATOM 769 C CA . GLU A 1 104 ? -8.940 -1.984 17.080 1.00 88.12 104 GLU A CA 1
ATOM 770 C C . GLU A 1 104 ? -8.959 -0.778 18.024 1.00 88.12 104 GLU A C 1
ATOM 772 O O . GLU A 1 104 ? -9.541 0.256 17.693 1.00 88.12 104 GLU A O 1
ATOM 777 N N . ALA A 1 105 ? -8.266 -0.869 19.165 1.00 88.44 105 ALA A N 1
ATOM 778 C CA . ALA A 1 105 ? -8.150 0.238 20.111 1.00 88.44 105 ALA A CA 1
ATOM 779 C C . ALA A 1 105 ? -7.517 1.480 19.458 1.00 88.44 105 ALA A C 1
ATOM 781 O O . ALA A 1 105 ? -8.035 2.589 19.604 1.00 88.44 105 ALA A O 1
ATOM 782 N N . TYR A 1 106 ? -6.453 1.295 18.671 1.00 89.19 106 TYR A N 1
ATOM 783 C CA . TYR A 1 106 ? -5.830 2.374 17.903 1.00 89.19 106 TYR A CA 1
ATOM 784 C C . TYR A 1 106 ? -6.795 3.008 16.885 1.00 89.19 106 TYR A C 1
ATOM 786 O O . TYR A 1 106 ? -6.895 4.235 16.793 1.00 89.19 106 TYR A O 1
ATOM 794 N N . LEU A 1 107 ? -7.537 2.193 16.131 1.00 87.88 107 LEU A N 1
ATOM 795 C CA . LEU A 1 107 ? -8.528 2.683 15.165 1.00 87.88 107 LEU A CA 1
ATOM 796 C C . LEU A 1 107 ? -9.676 3.436 15.851 1.00 87.88 107 LEU A C 1
ATOM 798 O O . LEU A 1 107 ? -10.151 4.451 15.336 1.00 87.88 107 LEU A O 1
ATOM 802 N N . ARG A 1 108 ? -10.097 2.980 17.033 1.00 87.69 108 ARG A N 1
ATOM 803 C CA . ARG A 1 108 ? -11.123 3.652 17.837 1.00 87.69 108 ARG A CA 1
ATOM 804 C C . ARG A 1 108 ? -10.654 5.027 18.307 1.00 87.69 108 ARG A C 1
ATOM 806 O O . ARG A 1 108 ? -11.381 6.003 18.145 1.00 87.69 108 ARG A O 1
ATOM 813 N N . GLU A 1 109 ? -9.442 5.119 18.850 1.00 87.69 109 GLU A N 1
ATOM 814 C CA . GLU A 1 109 ? -8.891 6.388 19.339 1.00 87.69 109 GLU A CA 1
ATOM 815 C C . GLU A 1 109 ? -8.614 7.386 18.216 1.00 87.69 109 GLU A C 1
ATOM 817 O O . GLU A 1 109 ? -8.949 8.561 18.336 1.00 87.69 109 GLU A O 1
ATOM 822 N N . THR A 1 110 ? -8.053 6.930 17.095 1.00 86.81 110 THR A N 1
ATOM 823 C CA . THR A 1 110 ? -7.806 7.810 15.942 1.00 86.81 110 THR A CA 1
ATOM 824 C C . THR A 1 110 ? -9.093 8.374 15.348 1.00 86.81 110 THR A C 1
ATOM 826 O O . THR A 1 110 ? -9.094 9.510 14.878 1.00 86.81 110 THR A O 1
ATOM 829 N N . ARG A 1 111 ? -10.202 7.627 15.404 1.00 82.00 111 ARG A N 1
ATOM 830 C CA . ARG A 1 111 ? -11.521 8.101 14.961 1.00 82.00 111 ARG A CA 1
ATOM 831 C C . ARG A 1 111 ? -12.199 9.042 15.956 1.00 82.00 111 ARG A C 1
ATOM 833 O O . ARG A 1 111 ? -12.993 9.876 15.534 1.00 82.00 111 ARG A O 1
ATOM 840 N N . ALA A 1 112 ? -11.896 8.919 17.247 1.00 85.69 112 ALA A N 1
ATOM 841 C CA . ALA A 1 112 ? -12.385 9.853 18.259 1.00 85.69 112 ALA A CA 1
ATOM 842 C C . ALA A 1 112 ? -11.824 11.273 18.055 1.00 85.69 112 ALA A C 1
ATOM 844 O O . ALA A 1 112 ? -12.399 12.239 18.552 1.00 85.69 112 ALA A O 1
ATOM 845 N N . VAL A 1 113 ? -10.728 11.414 17.298 1.00 87.25 113 VAL A N 1
ATOM 846 C CA . VAL A 1 113 ? -10.214 12.721 16.885 1.00 87.25 113 VAL A CA 1
ATOM 847 C C . VAL A 1 113 ? -11.186 13.361 15.884 1.00 87.25 113 VAL A C 1
ATOM 849 O O . VAL A 1 113 ? -11.423 12.780 14.819 1.00 87.25 113 VAL A O 1
ATOM 852 N N . PRO A 1 114 ? -11.706 14.573 16.163 1.00 84.19 114 PRO A N 1
ATOM 853 C CA . PRO A 1 114 ? -12.646 15.252 15.280 1.00 84.19 114 PRO A CA 1
ATOM 854 C C . PRO A 1 114 ? -12.122 15.364 13.843 1.00 84.19 114 PRO A C 1
ATOM 856 O O . PRO A 1 114 ? -10.931 15.605 13.600 1.00 84.19 114 PRO A O 1
ATOM 859 N N . ALA A 1 115 ? -13.019 15.187 12.873 1.00 83.12 115 ALA A N 1
ATOM 860 C CA . ALA A 1 115 ? -12.714 15.486 11.480 1.00 83.12 115 ALA A CA 1
ATOM 861 C C . ALA A 1 115 ? -12.448 16.991 11.316 1.00 83.12 115 ALA A C 1
ATOM 863 O O . ALA A 1 115 ? -13.037 17.809 12.022 1.00 83.12 115 ALA A O 1
ATOM 864 N N . LEU A 1 116 ? -11.560 17.355 10.385 1.00 85.69 116 LEU A N 1
ATOM 865 C CA . LEU A 1 116 ? -11.373 18.768 10.053 1.00 85.69 116 LEU A CA 1
ATOM 866 C C . LEU A 1 116 ? -12.631 19.294 9.349 1.00 85.69 116 LEU A C 1
ATOM 868 O O . LEU A 1 116 ? -13.179 18.576 8.506 1.00 85.69 116 LEU A O 1
ATOM 872 N N . PRO A 1 117 ? -13.070 20.525 9.658 1.00 86.19 117 PRO A N 1
ATOM 873 C CA . PRO A 1 117 ? -14.118 21.192 8.893 1.00 86.19 117 PRO A CA 1
ATOM 874 C C . PRO A 1 117 ? -13.677 21.409 7.436 1.00 86.19 117 PRO A C 1
ATOM 876 O O . PRO A 1 117 ? -12.485 21.393 7.134 1.00 86.19 117 PRO A O 1
ATOM 879 N N . GLU A 1 118 ? -14.624 21.648 6.520 1.00 85.69 118 GLU A N 1
ATOM 880 C CA . GLU A 1 118 ? -14.317 21.877 5.092 1.00 85.69 118 GLU A CA 1
ATOM 881 C C . GLU A 1 118 ? -13.345 23.043 4.864 1.00 85.69 118 GLU A C 1
ATOM 883 O O . GLU A 1 118 ? -12.550 23.031 3.925 1.00 85.69 118 GLU A O 1
ATOM 888 N N . ARG A 1 119 ? -13.395 24.046 5.744 1.00 88.31 119 ARG A N 1
ATOM 889 C CA . ARG A 1 119 ? -12.429 25.138 5.814 1.00 88.31 119 ARG A CA 1
ATOM 890 C C . ARG A 1 119 ? -11.774 25.081 7.176 1.00 88.31 119 ARG A C 1
ATOM 892 O O . ARG A 1 119 ? -12.447 25.298 8.175 1.00 88.31 119 ARG A O 1
ATOM 899 N N . TYR A 1 120 ? -10.483 24.792 7.188 1.00 89.88 120 TYR A N 1
ATOM 900 C CA . TYR A 1 120 ? -9.697 24.707 8.405 1.00 89.88 120 TYR A CA 1
ATOM 901 C C . TYR A 1 120 ? -8.476 25.613 8.317 1.00 89.88 120 TYR A C 1
ATOM 903 O O . TYR A 1 120 ? -7.944 25.882 7.234 1.00 89.88 120 TYR A O 1
ATOM 911 N N . THR A 1 121 ? -8.021 26.076 9.472 1.00 93.81 121 THR A N 1
ATOM 912 C CA . THR A 1 121 ? -6.778 26.838 9.579 1.00 93.81 121 THR A CA 1
ATOM 913 C C . THR A 1 121 ? -5.574 25.902 9.673 1.00 93.81 121 THR A C 1
ATOM 915 O O . THR A 1 121 ? -5.677 24.726 10.032 1.00 93.81 121 THR A O 1
ATOM 918 N N . ARG A 1 122 ? -4.379 26.429 9.383 1.00 93.56 122 ARG A N 1
ATOM 919 C CA . ARG A 1 122 ? -3.128 25.683 9.584 1.00 93.56 122 ARG A CA 1
ATOM 920 C C . ARG A 1 122 ? -2.980 25.198 11.031 1.00 93.56 122 ARG A C 1
ATOM 922 O O . ARG A 1 122 ? -2.489 24.096 11.242 1.00 93.56 122 ARG A O 1
ATOM 929 N N . GLU A 1 123 ? -3.401 26.001 12.004 1.00 93.75 123 GLU A N 1
ATOM 930 C CA . GLU A 1 123 ? -3.307 25.673 13.431 1.00 93.75 123 GLU A CA 1
ATOM 931 C C . GLU A 1 123 ? -4.220 24.506 13.814 1.00 93.75 123 GLU A C 1
ATOM 933 O O . GLU A 1 123 ? -3.792 23.594 14.517 1.00 93.75 123 GLU A O 1
ATOM 938 N N . GLU A 1 124 ? -5.443 24.470 13.284 1.00 91.00 124 GLU A N 1
ATOM 939 C CA . GLU A 1 124 ? -6.365 23.344 13.472 1.00 91.00 124 GLU A CA 1
ATOM 940 C C . GLU A 1 124 ? -5.819 22.053 12.855 1.00 91.00 124 GLU A C 1
ATOM 942 O O . GLU A 1 124 ? -5.894 20.982 13.466 1.00 91.00 124 GLU A O 1
ATOM 947 N N . TRP A 1 125 ? -5.218 22.151 11.665 1.00 92.25 125 TRP A N 1
ATOM 948 C CA . TRP A 1 125 ? -4.562 21.013 11.026 1.00 92.25 125 TRP A CA 1
ATOM 949 C C . TRP A 1 125 ? -3.377 20.500 11.849 1.00 92.25 125 TRP A C 1
ATOM 951 O O . TRP A 1 125 ? -3.272 19.291 12.063 1.00 92.25 125 TRP A O 1
ATOM 961 N N . LEU A 1 126 ? -2.520 21.402 12.342 1.00 93.12 126 LEU A N 1
ATOM 962 C CA . LEU A 1 126 ? -1.370 21.052 13.179 1.00 93.12 126 LEU A CA 1
ATOM 963 C C . LEU A 1 126 ? -1.821 20.389 14.477 1.00 93.12 126 LEU A C 1
ATOM 965 O O . LEU A 1 126 ? -1.404 19.270 14.753 1.00 93.12 126 LEU A O 1
ATOM 969 N N . LYS A 1 127 ? -2.761 21.003 15.204 1.00 92.31 127 LYS A N 1
ATOM 970 C CA . LYS A 1 127 ? -3.297 20.450 16.455 1.00 92.31 127 LYS A CA 1
ATOM 971 C C . LYS A 1 127 ? -3.853 19.041 16.256 1.00 92.31 127 LYS A C 1
ATOM 973 O O . LYS A 1 127 ? -3.598 18.143 17.061 1.00 92.31 127 LYS A O 1
ATOM 978 N N . ARG A 1 128 ? -4.587 18.816 15.163 1.00 90.62 128 ARG A N 1
ATOM 979 C CA . ARG A 1 128 ? -5.106 17.486 14.823 1.00 90.62 128 ARG A CA 1
ATOM 980 C C . ARG A 1 128 ? -3.991 16.503 14.467 1.00 90.62 128 ARG A C 1
ATOM 982 O O . ARG A 1 128 ? -4.033 15.358 14.910 1.00 90.62 128 ARG A O 1
ATOM 989 N N . SER A 1 129 ? -3.020 16.934 13.667 1.00 90.50 129 SER A N 1
ATOM 990 C CA . SER A 1 129 ? -1.863 16.121 13.282 1.00 90.50 129 SER A CA 1
ATOM 991 C C . SER A 1 129 ? -1.059 15.689 14.509 1.00 90.50 129 SER A C 1
ATOM 993 O O . SER A 1 129 ? -0.737 14.510 14.643 1.00 90.50 129 SER A O 1
ATOM 995 N N . ASP A 1 130 ? -0.802 16.608 15.437 1.00 93.25 130 ASP A N 1
ATOM 996 C CA . ASP A 1 130 ? -0.080 16.339 16.680 1.00 93.25 130 ASP A CA 1
ATOM 997 C C . ASP A 1 130 ? -0.848 15.351 17.558 1.00 93.25 130 ASP A C 1
ATOM 999 O O . ASP A 1 130 ? -0.287 14.339 17.971 1.00 93.25 130 ASP A O 1
ATOM 1003 N N . THR A 1 131 ? -2.161 15.549 17.714 1.00 91.56 131 THR A N 1
ATOM 1004 C CA . THR A 1 131 ? -3.036 14.601 18.429 1.00 91.56 131 THR A CA 1
ATOM 1005 C C . THR A 1 131 ? -2.954 13.190 17.828 1.00 91.56 131 THR A C 1
ATOM 1007 O O . THR A 1 131 ? -2.800 12.199 18.543 1.00 91.56 131 THR A O 1
ATOM 1010 N N . LEU A 1 132 ? -3.021 13.069 16.498 1.00 89.88 132 LEU A N 1
ATOM 1011 C CA . LEU A 1 132 ? -2.915 11.774 15.819 1.00 89.88 132 LEU A CA 1
ATOM 1012 C C . LEU A 1 132 ? -1.521 11.151 15.973 1.00 89.88 132 LEU A C 1
ATOM 1014 O O . LEU A 1 132 ? -1.412 9.931 16.122 1.00 89.88 132 LEU A O 1
ATOM 1018 N N . ASN A 1 133 ? -0.465 11.964 15.955 1.00 90.81 133 ASN A N 1
ATOM 1019 C CA . ASN A 1 133 ? 0.908 11.514 16.168 1.00 90.81 133 ASN A CA 1
ATOM 1020 C C . ASN A 1 133 ? 1.132 11.022 17.602 1.00 90.81 133 ASN A C 1
ATOM 1022 O O . ASN A 1 133 ? 1.805 10.007 17.793 1.00 90.81 133 ASN A O 1
ATOM 1026 N N . GLU A 1 134 ? 0.541 11.680 18.598 1.00 91.94 134 GLU A N 1
ATOM 1027 C CA . GLU A 1 134 ? 0.577 11.240 19.994 1.00 91.94 134 GLU A CA 1
ATOM 1028 C C . GLU A 1 134 ? -0.129 9.897 20.178 1.00 91.94 134 GLU A C 1
ATOM 1030 O O . GLU A 1 134 ? 0.462 8.969 20.736 1.00 91.94 134 GLU A O 1
ATOM 1035 N N . ILE A 1 135 ? -1.342 9.748 19.631 1.00 90.81 135 ILE A N 1
ATOM 1036 C CA . ILE A 1 135 ? -2.073 8.470 19.638 1.00 90.81 135 ILE A CA 1
ATOM 1037 C C . ILE A 1 135 ? -1.233 7.383 18.963 1.00 90.81 135 ILE A C 1
ATOM 1039 O O . ILE A 1 135 ? -1.061 6.294 19.511 1.00 90.81 135 ILE A O 1
ATOM 1043 N N . LYS A 1 136 ? -0.652 7.681 17.794 1.00 88.88 136 LYS A N 1
ATOM 1044 C CA . LYS A 1 136 ? 0.223 6.757 17.063 1.00 88.88 136 LYS A CA 1
ATOM 1045 C C . LYS A 1 136 ? 1.414 6.317 17.915 1.00 88.88 136 LYS A C 1
ATOM 1047 O O . LYS A 1 136 ? 1.691 5.124 17.997 1.00 88.88 136 LYS A O 1
ATOM 1052 N N . LYS A 1 137 ? 2.111 7.263 18.548 1.00 89.31 137 LYS A N 1
ATOM 1053 C CA . LYS A 1 137 ? 3.295 6.990 19.371 1.00 89.31 137 LYS A CA 1
ATOM 1054 C C . LYS A 1 137 ? 2.943 6.156 20.601 1.00 89.31 137 LYS A C 1
ATOM 1056 O O . LYS A 1 137 ? 3.654 5.201 20.896 1.00 89.31 137 LYS A O 1
ATOM 1061 N N . ARG A 1 138 ? 1.845 6.498 21.279 1.00 90.31 138 ARG A N 1
ATOM 1062 C CA . ARG A 1 138 ? 1.373 5.808 22.485 1.00 90.31 138 ARG A CA 1
ATOM 1063 C C . ARG A 1 138 ? 0.899 4.387 22.196 1.00 90.31 138 ARG A C 1
ATO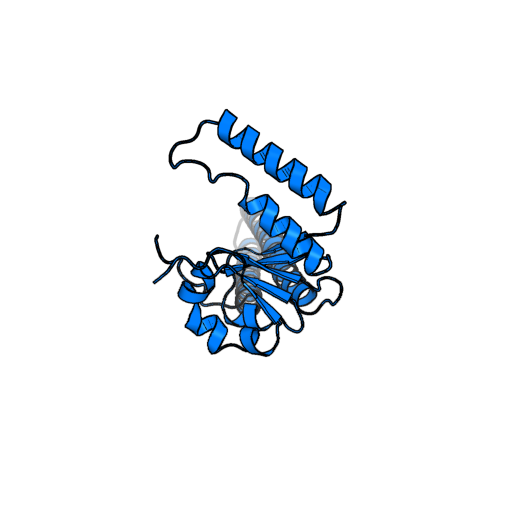M 1065 O O . ARG A 1 138 ? 1.235 3.482 22.940 1.00 90.31 138 ARG A O 1
ATOM 1072 N N . MET A 1 139 ? 0.109 4.202 21.140 1.00 88.50 139 MET A N 1
ATOM 1073 C CA . MET A 1 139 ? -0.624 2.949 20.919 1.00 88.50 139 MET A CA 1
ATOM 1074 C C . MET A 1 139 ? 0.138 1.941 20.063 1.00 88.50 139 MET A C 1
ATOM 1076 O O . MET A 1 139 ? -0.081 0.738 20.194 1.00 88.50 139 MET A O 1
ATOM 1080 N N . LEU A 1 140 ? 0.995 2.414 19.154 1.00 85.38 140 LEU A N 1
ATOM 1081 C CA . LEU A 1 140 ? 1.703 1.533 18.226 1.00 85.38 140 LEU A CA 1
ATOM 1082 C C . LEU A 1 140 ? 3.097 1.159 18.732 1.00 85.38 140 LEU A C 1
ATOM 1084 O O . LEU A 1 140 ? 3.638 0.186 18.231 1.00 85.38 140 LEU A O 1
ATOM 1088 N N . GLU A 1 141 ? 3.679 1.893 19.690 1.00 86.62 141 GLU A N 1
ATOM 1089 C CA . GLU A 1 141 ? 4.971 1.569 20.335 1.00 86.62 141 GLU A CA 1
ATOM 1090 C C . GLU A 1 141 ? 6.114 1.249 19.340 1.00 86.62 141 GLU A C 1
ATOM 1092 O O . GLU A 1 141 ? 7.028 0.483 19.627 1.00 86.62 141 GLU A O 1
ATOM 1097 N N . GLY A 1 142 ? 6.073 1.830 18.136 1.00 83.12 142 GLY A N 1
ATOM 1098 C CA . GLY A 1 142 ? 7.054 1.568 17.074 1.00 83.12 142 GLY A CA 1
ATOM 1099 C C . GLY A 1 142 ? 6.760 0.352 16.186 1.00 83.12 142 GLY A C 1
ATOM 1100 O O . GLY A 1 142 ? 7.545 0.067 15.282 1.00 83.12 142 GLY A O 1
ATOM 1101 N N . ALA A 1 143 ? 5.629 -0.332 16.376 1.00 87.25 143 ALA A N 1
ATOM 1102 C CA . ALA A 1 143 ? 5.191 -1.416 15.506 1.00 87.25 143 ALA A CA 1
ATOM 1103 C C . ALA A 1 143 ? 5.061 -0.941 14.046 1.00 87.25 143 ALA A C 1
ATOM 1105 O O . ALA A 1 143 ? 4.508 0.138 13.783 1.00 87.25 143 ALA A O 1
ATOM 1106 N N . PRO A 1 144 ? 5.561 -1.728 13.076 1.00 87.38 144 PRO A N 1
ATOM 1107 C CA . PRO A 1 144 ? 5.561 -1.315 11.686 1.00 87.38 144 PRO A CA 1
ATOM 1108 C C . PRO A 1 144 ? 4.139 -1.250 11.127 1.00 87.38 144 PRO A C 1
ATOM 1110 O O . PRO A 1 144 ? 3.306 -2.134 11.342 1.00 87.38 144 PRO A O 1
ATOM 1113 N N . LEU A 1 145 ? 3.894 -0.192 10.354 1.00 87.94 145 LEU A N 1
ATOM 1114 C CA . LEU A 1 145 ? 2.676 -0.010 9.575 1.00 87.94 145 LEU A CA 1
ATOM 1115 C C . LEU A 1 145 ? 3.038 0.178 8.117 1.00 87.94 145 LEU A C 1
ATOM 1117 O O . LEU A 1 145 ? 3.918 0.978 7.787 1.00 87.94 145 LEU A O 1
ATOM 1121 N N . VAL A 1 146 ? 2.321 -0.521 7.246 1.00 89.94 146 VAL A N 1
ATOM 1122 C CA . VAL A 1 146 ? 2.530 -0.418 5.803 1.00 89.94 146 VAL A CA 1
ATOM 1123 C C . VAL A 1 146 ? 1.216 -0.035 5.151 1.00 89.94 146 VAL A C 1
ATOM 1125 O O . VAL A 1 146 ? 0.231 -0.757 5.263 1.00 89.94 146 VAL A O 1
ATOM 1128 N N . SER A 1 147 ? 1.200 1.114 4.482 1.00 88.62 147 SER A N 1
ATOM 1129 C CA . SER A 1 147 ? 0.010 1.656 3.829 1.00 88.62 147 SER A CA 1
ATOM 1130 C C . SER A 1 147 ? 0.131 1.574 2.312 1.00 88.62 147 SER A C 1
ATOM 1132 O O . SER A 1 147 ? 1.187 1.861 1.745 1.00 88.62 147 SER A O 1
ATOM 1134 N N . TYR A 1 148 ? -0.972 1.208 1.666 1.00 87.50 148 TYR A N 1
ATOM 1135 C CA . TYR A 1 148 ? -1.130 1.113 0.223 1.00 87.50 148 TYR A CA 1
ATOM 1136 C C . TYR A 1 148 ? -2.372 1.888 -0.202 1.00 87.50 148 TYR A C 1
ATOM 1138 O O . TYR A 1 148 ? -3.477 1.650 0.292 1.00 87.50 148 TYR A O 1
ATOM 1146 N N . ALA A 1 149 ? -2.200 2.814 -1.142 1.00 82.31 149 ALA A N 1
ATOM 1147 C CA . ALA A 1 149 ? -3.290 3.639 -1.642 1.00 82.31 149 ALA A CA 1
ATOM 1148 C C . ALA A 1 149 ? -4.032 2.952 -2.799 1.00 82.31 149 ALA A C 1
ATOM 1150 O O . ALA A 1 149 ? -3.395 2.448 -3.727 1.00 82.31 149 ALA A O 1
ATOM 1151 N N . ALA A 1 150 ? -5.369 3.009 -2.753 1.00 71.19 150 ALA A N 1
ATOM 1152 C CA . ALA A 1 150 ? -6.294 2.690 -3.842 1.00 71.19 150 ALA A CA 1
ATOM 1153 C C . ALA A 1 150 ? -5.960 1.400 -4.607 1.00 71.19 150 ALA A C 1
ATOM 1155 O O . ALA A 1 150 ? -5.409 1.436 -5.713 1.00 71.19 150 ALA A O 1
ATOM 1156 N N . LEU A 1 151 ? -6.304 0.260 -4.009 1.00 80.38 151 LEU A N 1
ATOM 1157 C CA . LEU A 1 151 ? -6.101 -1.066 -4.591 1.00 80.38 151 LEU A CA 1
ATOM 1158 C C . LEU A 1 151 ? -7.322 -1.521 -5.388 1.00 80.38 151 LEU A C 1
ATOM 1160 O O . LEU A 1 151 ? -8.443 -1.065 -5.157 1.00 80.38 151 LEU A O 1
ATOM 1164 N N . CYS A 1 152 ? -7.115 -2.438 -6.333 1.00 82.88 152 CYS A N 1
ATOM 1165 C CA . CYS A 1 152 ? -8.236 -3.043 -7.038 1.00 82.88 152 CYS A CA 1
ATOM 1166 C C . CYS A 1 152 ? -8.845 -4.208 -6.224 1.00 82.88 152 CYS A C 1
ATOM 1168 O O . CYS A 1 152 ? -8.139 -4.865 -5.450 1.00 82.88 152 CYS A O 1
ATOM 1170 N N . PRO A 1 153 ? -10.127 -4.550 -6.452 1.00 79.44 153 PRO A N 1
ATOM 1171 C CA .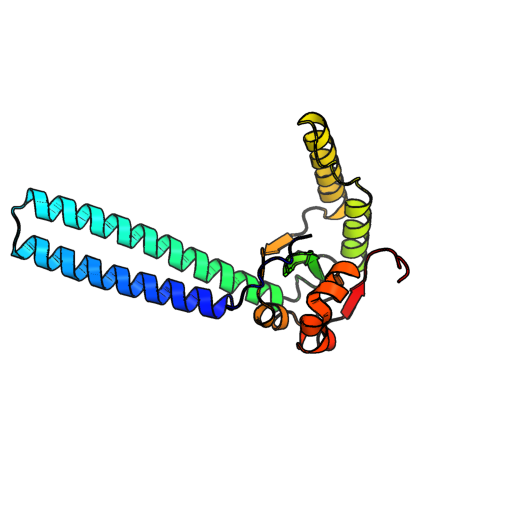 PRO A 1 153 ? -10.804 -5.681 -5.802 1.00 79.44 153 PRO A CA 1
ATOM 1172 C C . PRO A 1 153 ? -10.066 -7.028 -5.880 1.00 79.44 153 PRO A C 1
ATOM 1174 O O . PRO A 1 153 ? -10.131 -7.840 -4.961 1.00 79.44 153 PRO A O 1
ATOM 1177 N N . LYS A 1 154 ? -9.332 -7.279 -6.970 1.00 81.88 154 LYS A N 1
ATOM 1178 C CA . LYS A 1 154 ? -8.569 -8.523 -7.148 1.00 81.88 154 LYS A CA 1
ATOM 1179 C C . LYS A 1 154 ? -7.299 -8.571 -6.291 1.00 81.88 154 LYS A C 1
ATOM 1181 O O . LYS A 1 154 ? -6.907 -9.654 -5.873 1.00 81.88 154 LYS A O 1
ATOM 1186 N N . ASP A 1 155 ? -6.669 -7.429 -6.015 1.00 84.56 155 ASP A N 1
ATOM 1187 C CA . ASP A 1 155 ? -5.502 -7.364 -5.120 1.00 84.56 155 ASP A CA 1
ATOM 1188 C C . ASP A 1 155 ? -5.920 -7.530 -3.666 1.00 84.56 155 ASP A C 1
ATOM 1190 O O . ASP A 1 155 ? -5.257 -8.205 -2.886 1.00 84.56 155 ASP A O 1
ATOM 1194 N N . LEU A 1 156 ? -7.075 -6.971 -3.332 1.00 83.00 156 LEU A N 1
ATOM 1195 C CA . LEU A 1 156 ? -7.733 -7.139 -2.051 1.00 83.00 156 LEU A CA 1
ATOM 1196 C C . LEU A 1 156 ? -8.047 -8.609 -1.721 1.00 83.00 156 LEU A C 1
ATOM 1198 O O . LEU A 1 156 ? -7.903 -9.021 -0.574 1.00 83.00 156 LEU A O 1
ATOM 1202 N N . ALA A 1 157 ? -8.375 -9.428 -2.724 1.00 83.25 157 ALA A N 1
ATOM 1203 C CA . ALA A 1 157 ? -8.571 -10.869 -2.551 1.00 83.25 157 ALA A CA 1
ATOM 1204 C C . ALA A 1 157 ? -7.282 -11.643 -2.19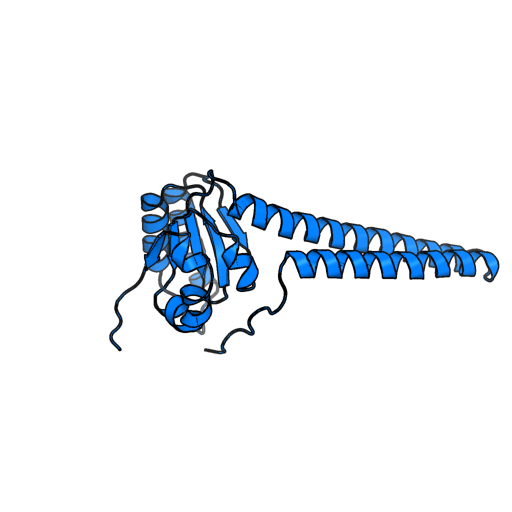9 1.00 83.25 157 ALA A C 1
ATOM 1206 O O . ALA A 1 157 ? -7.362 -12.808 -1.804 1.00 83.25 157 ALA A O 1
ATOM 1207 N N . ALA A 1 158 ? -6.100 -11.030 -2.352 1.00 85.75 158 ALA A N 1
ATOM 1208 C CA . ALA A 1 158 ? -4.839 -11.625 -1.910 1.00 85.75 158 ALA A CA 1
ATOM 1209 C C . ALA A 1 158 ? -4.650 -11.541 -0.387 1.00 85.75 158 ALA A C 1
ATOM 1211 O O . ALA A 1 158 ? -3.822 -12.267 0.158 1.00 85.75 158 ALA A O 1
ATOM 1212 N N . ILE A 1 159 ? -5.411 -10.679 0.297 1.00 87.38 159 ILE A N 1
ATOM 1213 C CA . ILE A 1 159 ? -5.442 -10.617 1.758 1.00 87.38 159 ILE A CA 1
ATOM 1214 C C . ILE A 1 159 ? -6.164 -11.869 2.262 1.00 87.38 159 ILE A C 1
ATOM 1216 O O . ILE A 1 159 ? -7.321 -12.108 1.912 1.00 87.38 159 ILE A O 1
ATOM 1220 N N . SER A 1 160 ? -5.482 -12.679 3.067 1.00 86.00 160 SER A N 1
ATOM 1221 C CA . SER A 1 160 ? -6.014 -13.945 3.572 1.00 86.00 160 SER A CA 1
ATOM 1222 C C . SER A 1 160 ? -5.516 -14.211 4.987 1.00 86.00 160 SER A C 1
ATOM 1224 O O . SER A 1 160 ? -4.355 -13.942 5.292 1.00 86.00 160 SER A O 1
ATOM 1226 N N . GLY A 1 161 ? -6.374 -14.786 5.831 1.00 85.50 161 GLY A N 1
ATOM 1227 C CA . GLY A 1 161 ? -6.028 -15.175 7.197 1.00 85.50 161 GLY A CA 1
ATOM 1228 C C . GLY A 1 161 ? -5.789 -13.999 8.147 1.00 85.50 161 GLY A C 1
ATOM 1229 O O . GLY A 1 161 ? -5.112 -14.176 9.155 1.00 85.50 161 GLY A O 1
ATOM 1230 N N . LYS A 1 162 ? -6.304 -12.803 7.834 1.00 91.06 162 LYS A N 1
ATOM 1231 C CA . LYS A 1 162 ? -6.123 -11.598 8.658 1.00 91.06 162 LYS A CA 1
ATOM 1232 C C . LYS A 1 162 ? -7.424 -11.158 9.324 1.00 91.06 162 LYS A C 1
ATOM 1234 O O . LYS A 1 162 ? -8.520 -11.463 8.847 1.00 91.06 162 LYS A O 1
ATOM 1239 N N . SER A 1 163 ? -7.299 -10.391 10.405 1.00 90.56 163 SER A N 1
ATOM 1240 C CA . SER A 1 163 ? -8.404 -9.572 10.915 1.00 90.56 163 SER A CA 1
ATOM 1241 C C . SER A 1 163 ? -8.486 -8.298 10.081 1.00 90.56 163 SER A C 1
ATOM 1243 O O . SER A 1 163 ? -7.559 -7.485 10.089 1.00 90.56 163 SER A O 1
ATOM 1245 N N . VAL A 1 164 ? -9.562 -8.157 9.310 1.00 89.94 164 VAL A N 1
ATOM 1246 C CA . VAL A 1 164 ? -9.775 -7.024 8.409 1.00 89.94 164 VAL A CA 1
ATOM 1247 C C . VAL A 1 164 ? -10.760 -6.063 9.051 1.00 89.94 164 VAL A C 1
ATOM 1249 O O . VAL A 1 164 ? -11.947 -6.357 9.166 1.00 89.94 164 VAL A O 1
ATOM 1252 N N . PHE A 1 165 ? -10.255 -4.905 9.448 1.00 89.44 165 PHE A N 1
ATOM 1253 C CA . PHE A 1 165 ? -11.043 -3.804 9.964 1.00 89.44 165 PHE A CA 1
ATOM 1254 C C . PHE A 1 165 ? -11.640 -3.019 8.797 1.00 89.44 165 PHE A C 1
ATOM 1256 O O . PHE A 1 165 ? -10.905 -2.541 7.929 1.00 89.44 165 PHE A O 1
ATOM 1263 N N . LEU A 1 166 ? -12.956 -2.814 8.798 1.00 86.81 166 LEU A N 1
ATOM 1264 C CA . LEU A 1 166 ? -13.616 -1.934 7.833 1.00 86.81 166 LEU A CA 1
ATOM 1265 C C . LEU A 1 166 ? -14.748 -1.109 8.454 1.00 86.81 166 LEU A C 1
ATOM 1267 O O . LEU A 1 166 ? -15.408 -1.530 9.403 1.00 86.81 166 LEU A O 1
ATOM 1271 N N . SER A 1 167 ? -15.000 0.075 7.894 1.00 82.94 167 SER A N 1
ATOM 1272 C CA . SER A 1 167 ? -16.180 0.863 8.254 1.00 82.94 167 SER A CA 1
ATOM 1273 C C . SER A 1 167 ? -17.437 0.265 7.605 1.00 82.94 167 SER A C 1
ATOM 1275 O O . SER A 1 167 ? -17.384 -0.255 6.486 1.00 82.94 167 SER A O 1
ATOM 1277 N N . ARG A 1 168 ? -18.597 0.360 8.273 1.00 81.50 168 ARG A N 1
ATOM 1278 C CA . ARG A 1 168 ? -19.882 -0.065 7.676 1.00 81.50 168 ARG A CA 1
ATOM 1279 C C . ARG A 1 168 ? -20.192 0.716 6.392 1.00 81.50 168 ARG A C 1
ATOM 1281 O O . ARG A 1 168 ? -20.643 0.133 5.414 1.00 81.50 168 ARG A O 1
ATOM 1288 N N . ALA A 1 169 ? -19.874 2.010 6.358 1.00 79.75 169 ALA A N 1
ATOM 1289 C CA . ALA A 1 169 ? -20.031 2.842 5.165 1.00 79.75 169 ALA A CA 1
ATOM 1290 C C . ALA A 1 169 ? -19.193 2.326 3.978 1.00 79.75 169 ALA A C 1
ATOM 1292 O O . ALA A 1 169 ? -19.710 2.196 2.864 1.00 79.75 169 ALA A O 1
ATOM 1293 N N . ALA A 1 170 ? -17.926 1.964 4.213 1.00 78.19 170 ALA A N 1
ATOM 1294 C CA . ALA A 1 170 ? -17.071 1.367 3.189 1.00 78.19 170 ALA A CA 1
ATOM 1295 C C . ALA A 1 170 ? -17.594 -0.009 2.757 1.00 78.19 170 ALA A C 1
ATOM 1297 O O . ALA A 1 170 ? -17.616 -0.300 1.561 1.00 78.19 170 ALA A O 1
ATOM 1298 N N . TYR A 1 171 ? -18.079 -0.828 3.697 1.00 82.56 171 TYR A N 1
ATOM 1299 C CA . TYR A 1 171 ? -18.708 -2.108 3.371 1.00 82.56 171 TYR A CA 1
ATOM 1300 C C . TYR A 1 171 ? -19.896 -1.936 2.429 1.00 82.56 171 TYR A C 1
ATOM 1302 O O . TYR A 1 171 ? -19.925 -2.568 1.382 1.00 82.56 171 TYR A O 1
ATOM 1310 N N . HIS A 1 172 ? -20.842 -1.049 2.747 1.00 82.06 172 HIS A N 1
ATOM 1311 C CA . HIS A 1 172 ? -22.007 -0.809 1.893 1.00 82.06 172 HIS A CA 1
ATOM 1312 C C . HIS A 1 172 ? -21.613 -0.276 0.513 1.00 82.06 172 HIS A C 1
ATOM 1314 O O . HIS A 1 172 ? -22.135 -0.747 -0.498 1.00 82.06 172 HIS A O 1
ATOM 1320 N N . THR A 1 173 ? -20.648 0.644 0.460 1.00 80.44 173 THR A N 1
ATOM 1321 C CA . THR A 1 173 ? -20.156 1.228 -0.798 1.00 80.44 173 THR A CA 1
ATOM 1322 C C . THR A 1 173 ? -19.522 0.177 -1.713 1.00 80.44 173 THR A C 1
ATOM 1324 O O . THR A 1 173 ? -19.695 0.223 -2.931 1.00 80.44 173 THR A O 1
ATOM 1327 N N . TYR A 1 174 ? -18.812 -0.799 -1.142 1.00 77.38 174 TYR A N 1
ATOM 1328 C CA . TYR A 1 174 ? -18.095 -1.832 -1.893 1.00 77.38 174 TYR A CA 1
ATOM 1329 C C . TYR A 1 174 ? -18.629 -3.237 -1.621 1.00 77.38 174 TYR A C 1
ATOM 1331 O O . TYR A 1 174 ? -17.893 -4.213 -1.746 1.00 77.38 174 TYR A O 1
ATOM 1339 N N . ARG A 1 175 ? -19.917 -3.364 -1.288 1.00 80.88 175 ARG A N 1
ATOM 1340 C CA . ARG A 1 175 ? -20.516 -4.625 -0.832 1.00 80.88 175 ARG A CA 1
ATOM 1341 C C . ARG A 1 175 ? -20.266 -5.773 -1.802 1.00 80.88 175 ARG A C 1
ATOM 1343 O O . ARG A 1 175 ? -19.826 -6.840 -1.398 1.00 80.88 175 ARG A O 1
ATOM 1350 N N . ALA A 1 176 ? -20.446 -5.517 -3.097 1.00 77.38 176 ALA A N 1
ATOM 1351 C CA . ALA A 1 176 ? -20.193 -6.509 -4.136 1.00 77.38 176 ALA A CA 1
ATOM 1352 C C . ALA A 1 176 ? -18.728 -6.988 -4.170 1.00 77.38 176 ALA A C 1
ATOM 1354 O O . ALA A 1 176 ? -18.457 -8.130 -4.520 1.00 77.38 176 ALA A O 1
ATOM 1355 N N . VAL A 1 177 ? -17.768 -6.143 -3.786 1.00 75.81 177 VAL A N 1
ATOM 1356 C CA . VAL A 1 177 ? -16.365 -6.555 -3.663 1.00 75.81 177 VAL A CA 1
ATOM 1357 C C . VAL A 1 177 ? -16.193 -7.485 -2.468 1.00 75.81 177 VAL A C 1
ATOM 1359 O O . VAL A 1 177 ? -15.510 -8.490 -2.591 1.00 75.81 177 VAL A O 1
ATOM 1362 N N . PHE A 1 178 ? -16.803 -7.199 -1.324 1.00 76.81 178 PHE A N 1
ATOM 1363 C CA . PHE A 1 178 ? -16.623 -8.022 -0.126 1.00 76.81 178 PHE A CA 1
ATOM 1364 C C . PHE A 1 178 ? -17.369 -9.356 -0.191 1.00 76.81 178 PHE A C 1
ATOM 1366 O O . PHE A 1 178 ? -16.788 -10.384 0.150 1.00 76.81 178 PHE A O 1
ATOM 1373 N N . ASP A 1 179 ? -18.611 -9.335 -0.677 1.00 79.12 179 ASP A N 1
ATOM 1374 C CA . ASP A 1 179 ? -19.504 -10.499 -0.697 1.00 79.12 179 ASP A CA 1
ATOM 1375 C C . ASP A 1 179 ? -19.126 -11.496 -1.805 1.00 79.12 179 ASP A C 1
ATOM 1377 O O . ASP A 1 179 ? -19.276 -12.703 -1.629 1.00 79.12 179 ASP A O 1
ATOM 1381 N N . TYR A 1 180 ? -18.595 -11.010 -2.935 1.00 73.62 180 TYR A N 1
ATOM 1382 C CA . TYR A 1 180 ? -18.264 -11.848 -4.097 1.00 73.62 180 TYR A CA 1
ATOM 1383 C C . TYR A 1 180 ? -16.759 -12.040 -4.329 1.00 73.62 180 TYR A C 1
ATOM 1385 O O . TYR A 1 180 ? -16.365 -12.655 -5.323 1.00 73.62 180 TYR A O 1
ATOM 1393 N N . THR A 1 181 ? -15.890 -11.545 -3.441 1.00 71.69 181 THR A N 1
ATOM 1394 C CA . THR A 1 181 ? -14.460 -11.898 -3.465 1.00 71.69 181 THR A CA 1
ATOM 1395 C C . THR A 1 181 ? -14.085 -12.766 -2.275 1.00 71.69 181 THR A C 1
ATOM 1397 O O . THR A 1 181 ? -14.730 -12.764 -1.233 1.00 71.69 181 THR A O 1
ATOM 1400 N N . ALA A 1 182 ? -12.960 -13.472 -2.405 1.00 75.94 182 ALA A N 1
ATOM 1401 C CA . ALA A 1 182 ? -12.420 -14.312 -1.343 1.00 75.94 182 ALA A CA 1
ATOM 1402 C C . ALA A 1 182 ? -12.060 -13.538 -0.059 1.00 75.94 182 ALA A C 1
ATOM 1404 O O . ALA A 1 182 ? -11.718 -14.161 0.943 1.00 75.94 182 ALA A O 1
ATOM 1405 N N . MET A 1 183 ? -12.114 -12.201 -0.070 1.00 76.62 183 MET A N 1
ATOM 1406 C CA . MET A 1 183 ? -11.799 -11.405 1.105 1.00 76.62 183 MET A CA 1
ATOM 1407 C C . MET A 1 183 ? -12.791 -11.657 2.248 1.00 76.62 183 MET A C 1
ATOM 1409 O O . MET A 1 183 ? -12.343 -11.825 3.380 1.00 76.62 183 MET A O 1
ATOM 1413 N N . GLY A 1 184 ? -14.097 -11.736 1.961 1.00 71.69 184 GLY A N 1
ATOM 1414 C CA . GLY A 1 184 ? -15.120 -11.955 2.987 1.00 71.69 184 GLY A CA 1
ATOM 1415 C C . GLY A 1 184 ? -15.080 -13.355 3.602 1.00 71.69 184 GLY A C 1
ATOM 1416 O O . GLY A 1 184 ? -15.378 -13.521 4.778 1.00 71.69 184 GLY A O 1
ATOM 1417 N N . THR A 1 185 ? -14.651 -14.361 2.836 1.00 75.81 185 THR A N 1
ATOM 1418 C CA . THR A 1 185 ? -14.619 -15.761 3.290 1.00 75.81 185 THR A CA 1
ATOM 1419 C C . THR A 1 185 ? -13.285 -16.176 3.912 1.00 75.81 185 THR A C 1
ATOM 1421 O O . THR A 1 185 ? -13.247 -17.125 4.687 1.00 75.81 185 THR A O 1
ATOM 1424 N N . LYS A 1 186 ? -12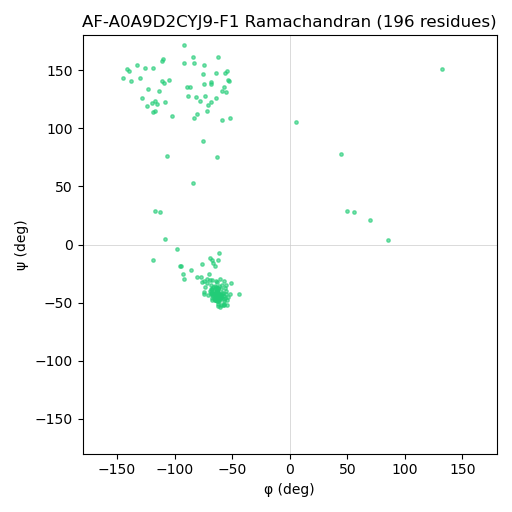.171 -15.521 3.554 1.00 82.81 186 LYS A N 1
ATOM 1425 C CA . LYS A 1 186 ? -10.818 -15.890 4.021 1.00 82.81 186 LYS A CA 1
ATOM 1426 C C . LYS A 1 186 ? -10.314 -15.063 5.201 1.00 82.81 186 LYS A C 1
ATOM 1428 O O . LYS A 1 186 ? -9.207 -15.312 5.676 1.00 82.81 186 LYS A O 1
ATOM 1433 N N . ASN A 1 187 ? -11.068 -14.062 5.642 1.00 85.38 187 ASN A N 1
ATOM 1434 C CA . ASN A 1 187 ? -10.645 -13.133 6.684 1.00 85.38 187 ASN A CA 1
ATOM 1435 C C . ASN A 1 187 ? -11.737 -12.956 7.732 1.00 85.38 187 ASN A C 1
ATOM 1437 O O . ASN A 1 187 ? -12.924 -13.093 7.441 1.00 85.38 187 ASN A O 1
ATOM 1441 N N . LYS A 1 188 ? -11.332 -12.589 8.948 1.00 86.38 188 LYS A N 1
ATOM 1442 C CA . LYS A 1 188 ? -12.272 -12.161 9.982 1.00 86.38 188 LYS A CA 1
ATOM 1443 C C . LYS A 1 188 ? -12.590 -10.689 9.748 1.00 86.38 188 LYS A C 1
ATOM 1445 O O . LYS A 1 188 ? -11.727 -9.840 9.960 1.00 86.38 188 LYS A O 1
ATOM 1450 N N . LEU A 1 189 ? -13.805 -10.391 9.300 1.00 85.94 189 LEU A N 1
ATOM 1451 C CA . LEU A 1 189 ? -14.264 -9.014 9.131 1.00 85.94 189 LEU A CA 1
ATOM 1452 C C . LEU A 1 189 ? -14.641 -8.425 10.495 1.00 85.94 189 LEU A C 1
ATOM 1454 O O . LEU A 1 189 ? -15.472 -8.985 11.209 1.00 85.94 189 LEU A O 1
ATOM 1458 N N . VAL A 1 190 ? -14.023 -7.302 10.854 1.00 86.06 190 VAL A N 1
ATOM 1459 C CA . VAL A 1 190 ? -14.319 -6.544 12.073 1.00 86.06 190 VAL A CA 1
ATOM 1460 C C . VAL A 1 190 ? -14.826 -5.169 11.664 1.00 86.06 190 VAL A C 1
ATOM 1462 O O . VAL A 1 190 ? -14.108 -4.373 11.055 1.00 86.06 190 VAL A O 1
ATOM 1465 N N . PHE A 1 191 ? -16.086 -4.891 11.975 1.00 84.62 191 PHE A N 1
ATOM 1466 C CA . PHE A 1 191 ? -16.703 -3.613 11.650 1.00 84.62 191 PHE A CA 1
ATOM 1467 C C . PHE A 1 191 ? -16.456 -2.613 12.769 1.00 84.62 191 PHE A C 1
ATOM 1469 O O . PHE A 1 191 ? -16.785 -2.888 13.919 1.00 84.62 191 PHE A O 1
ATOM 1476 N N . TYR A 1 192 ? -15.930 -1.437 12.430 1.00 71.12 192 TYR A N 1
ATOM 1477 C CA . TYR A 1 192 ? -15.742 -0.357 13.397 1.00 71.12 192 TYR A CA 1
ATOM 1478 C C . TYR A 1 192 ? -16.543 0.891 12.989 1.00 71.12 192 TYR A C 1
ATOM 1480 O O . TYR A 1 192 ? -16.380 1.450 11.898 1.00 71.12 192 TYR A O 1
ATOM 1488 N N . GLY A 1 193 ? -17.444 1.335 13.871 1.00 62.00 193 GLY A N 1
ATOM 1489 C CA . GLY A 1 193 ? -18.343 2.481 13.668 1.00 62.00 193 GLY A CA 1
ATOM 1490 C C . GLY A 1 193 ? -19.801 2.200 14.014 1.00 62.00 193 GLY A C 1
ATOM 1491 O O . GLY A 1 193 ? -20.243 1.062 13.889 1.00 62.00 193 GLY A O 1
ATOM 1492 N N . GLU A 1 194 ? -20.5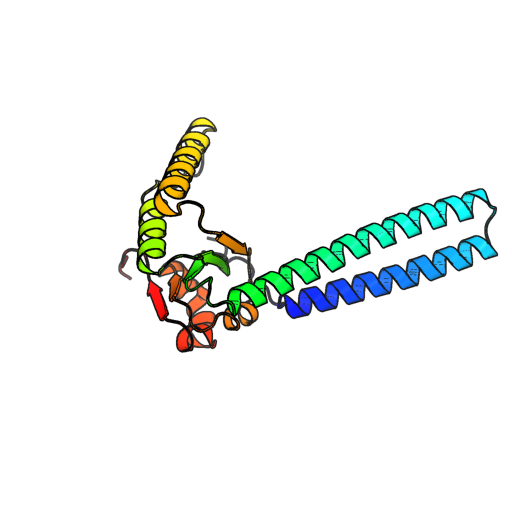22 3.247 14.426 1.00 51.22 194 GLU A N 1
ATOM 1493 C CA . GLU A 1 194 ? -21.939 3.180 14.801 1.00 51.22 194 GLU A CA 1
ATOM 1494 C C . GLU A 1 194 ? -22.817 2.547 13.714 1.00 51.22 194 GLU A C 1
ATOM 1496 O O . GLU A 1 194 ? -22.650 2.790 12.513 1.00 51.22 194 GLU A O 1
ATOM 1501 N N . GLU A 1 195 ? -23.787 1.759 14.180 1.00 41.22 195 GLU A N 1
ATOM 1502 C CA . GLU A 1 195 ? -25.038 1.474 13.483 1.00 41.22 195 GLU A CA 1
ATOM 1503 C C . G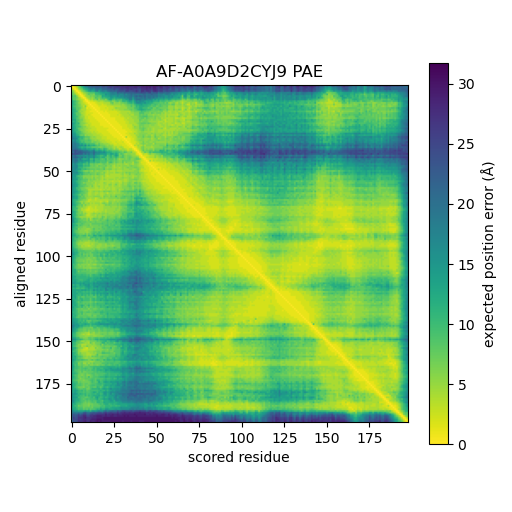LU A 1 195 ? -25.831 2.767 13.330 1.00 41.22 195 GLU A C 1
ATOM 1505 O O . GLU A 1 195 ? -26.813 2.991 14.025 1.00 41.22 195 GLU A O 1
ATOM 1510 N N . ASN A 1 196 ? -25.425 3.641 12.415 1.00 34.62 196 ASN A N 1
ATOM 1511 C CA . ASN A 1 196 ? -26.354 4.667 11.971 1.00 34.62 196 ASN A CA 1
ATOM 1512 C C . ASN A 1 196 ? -27.356 3.993 11.037 1.00 34.62 196 ASN A C 1
ATOM 1514 O O . ASN A 1 196 ? -27.103 3.824 9.844 1.00 34.62 196 ASN A O 1
ATOM 1518 N N . SER A 1 197 ? -28.418 3.501 11.683 1.00 35.53 197 SER A N 1
ATOM 1519 C CA . SER A 1 197 ? -29.796 3.396 11.207 1.00 35.53 197 SER A CA 1
ATOM 1520 C C . SER A 1 197 ? -29.971 3.807 9.747 1.00 35.53 197 SER A C 1
ATOM 1522 O O . SER A 1 197 ? -29.953 4.998 9.421 1.00 35.53 197 SER A O 1
ATOM 1524 N N . ILE A 1 198 ? -30.156 2.795 8.900 1.00 33.53 198 ILE A N 1
ATOM 1525 C CA . ILE A 1 198 ? -31.042 2.921 7.741 1.00 33.53 198 ILE A CA 1
ATOM 1526 C C . ILE A 1 198 ? -32.469 2.924 8.282 1.00 33.53 198 ILE A C 1
ATOM 1528 O O . ILE A 1 198 ? -32.738 2.073 9.162 1.00 33.53 198 ILE A O 1
#

Mean predicted aligned error: 8.98 Å

Sequence (198 aa):
MTAAKQKKHTLRFEKNAVSALCALVFLIFAGAAVAGWLAAPFPIGAVLTGVAAFVLLFTAILSVSWIRYAGRFYAAAADVNFPCAALGDNLSVVFYALPPEKAEAYLRETRAVPALPERYTREEWLKRSDTLNEIKKRMLEGAPLVSYAALCPKDLAAISGKSVFLSRAAYHTYRAVFDYTAMGTKNKLVFYGEENSI

Organism: NCBI:txid2838504

Solvent-accessible surface area (backbone atoms only — not comparable to full-atom values): 10835 Å² total; per-residue (Å²): 134,82,80,70,83,75,48,87,58,35,54,69,51,51,34,51,51,46,43,49,51,37,53,51,51,48,52,53,40,53,52,50,36,57,50,30,62,75,73,44,61,69,74,58,25,53,51,46,42,52,55,33,53,51,52,47,52,52,39,50,53,52,36,52,50,42,46,49,52,41,51,51,50,57,48,52,32,68,35,74,71,33,42,18,34,38,46,45,88,60,50,21,41,35,37,31,45,42,59,61,70,56,49,49,53,45,55,53,55,58,62,70,49,79,78,81,59,99,78,68,52,72,66,58,51,48,56,51,50,51,52,49,50,50,52,48,55,70,65,44,71,79,50,62,71,50,78,46,78,56,49,16,69,74,51,52,40,57,37,49,75,25,40,35,36,33,35,62,69,42,44,66,76,41,36,71,52,40,76,74,33,57,32,54,79,41,28,50,77,40,77,55,75,80,86,76,76,127